Protein AF-A0A2V9HDJ6-F1 (afdb_monomer_lite)

Structure (mmCIF, N/CA/C/O backbone):
data_AF-A0A2V9HDJ6-F1
#
_entry.id   AF-A0A2V9HDJ6-F1
#
loop_
_atom_site.group_PDB
_atom_site.id
_atom_site.type_symbol
_atom_site.label_atom_id
_atom_site.label_alt_id
_atom_site.label_comp_id
_atom_site.label_asym_id
_atom_site.label_entity_id
_atom_site.label_seq_id
_atom_site.pdbx_PDB_ins_code
_atom_site.Cartn_x
_atom_site.Cartn_y
_atom_site.Cartn_z
_atom_site.occupancy
_atom_site.B_iso_or_equiv
_atom_site.auth_seq_id
_atom_site.auth_comp_id
_atom_site.auth_asym_id
_atom_site.auth_atom_id
_atom_site.pdbx_PDB_model_num
ATOM 1 N N . MET A 1 1 ? 87.023 -18.012 9.910 1.00 42.09 1 MET A N 1
ATOM 2 C CA . MET A 1 1 ? 86.244 -17.120 9.027 1.00 42.09 1 MET A CA 1
ATOM 3 C C . MET A 1 1 ? 85.234 -17.969 8.270 1.00 42.09 1 MET A C 1
ATOM 5 O O . MET A 1 1 ? 85.559 -18.500 7.220 1.00 42.09 1 MET A O 1
ATOM 9 N N . ALA A 1 2 ? 84.054 -18.176 8.851 1.00 37.06 2 ALA A N 1
ATOM 10 C CA . ALA A 1 2 ? 82.918 -18.834 8.210 1.00 37.06 2 ALA A CA 1
ATOM 11 C C . ALA A 1 2 ? 81.680 -18.024 8.613 1.00 37.06 2 ALA A C 1
ATOM 13 O O . ALA A 1 2 ? 81.317 -17.996 9.787 1.00 37.06 2 ALA A O 1
ATOM 14 N N . GLY A 1 3 ? 81.146 -17.252 7.666 1.00 35.53 3 GLY A N 1
ATOM 15 C CA . GLY A 1 3 ? 79.982 -16.391 7.859 1.00 35.53 3 GLY A CA 1
ATOM 16 C C . GLY A 1 3 ? 78.699 -17.191 7.672 1.00 35.53 3 GLY A C 1
ATOM 17 O O . GLY A 1 3 ? 78.504 -17.811 6.630 1.00 35.53 3 GLY A O 1
ATOM 18 N N . LEU A 1 4 ? 77.846 -17.183 8.694 1.00 40.56 4 LEU A N 1
ATOM 19 C CA . LEU A 1 4 ? 76.525 -17.800 8.692 1.00 40.56 4 LEU A CA 1
ATOM 20 C C . LEU A 1 4 ? 75.504 -16.747 8.233 1.00 40.56 4 LEU A C 1
ATOM 22 O O . LEU A 1 4 ? 75.277 -15.756 8.924 1.00 40.56 4 LEU A O 1
ATOM 26 N N . ILE A 1 5 ? 74.928 -16.942 7.048 1.00 46.16 5 ILE A N 1
ATOM 27 C CA . ILE A 1 5 ? 73.874 -16.090 6.484 1.00 46.16 5 ILE A CA 1
ATOM 28 C C . ILE A 1 5 ? 72.545 -16.488 7.138 1.00 46.16 5 ILE A C 1
ATOM 30 O O . ILE A 1 5 ? 72.059 -17.601 6.947 1.00 46.16 5 ILE A O 1
ATOM 34 N N . LEU A 1 6 ? 71.978 -15.577 7.930 1.00 38.41 6 LEU A N 1
ATOM 35 C CA . LEU A 1 6 ? 70.683 -15.729 8.589 1.00 38.41 6 LEU A CA 1
ATOM 36 C C . LEU A 1 6 ? 69.575 -15.275 7.621 1.00 38.41 6 LEU A C 1
ATOM 38 O O . LEU A 1 6 ? 69.464 -14.089 7.309 1.00 38.41 6 LEU A O 1
ATOM 42 N N . LEU A 1 7 ? 68.779 -16.220 7.116 1.00 41.12 7 LEU A N 1
ATOM 43 C CA . LEU A 1 7 ? 67.650 -15.955 6.222 1.00 41.12 7 LEU A CA 1
ATOM 44 C C . LEU A 1 7 ? 66.417 -15.553 7.057 1.00 41.12 7 LEU A C 1
ATOM 46 O O . LEU A 1 7 ? 65.846 -16.376 7.771 1.00 41.12 7 LEU A O 1
ATOM 50 N N . LEU A 1 8 ? 66.018 -14.282 6.986 1.00 37.59 8 LEU A N 1
ATOM 51 C CA . LEU A 1 8 ? 64.800 -13.745 7.605 1.00 37.59 8 LEU A CA 1
ATOM 52 C C . LEU A 1 8 ? 63.563 -14.157 6.786 1.00 37.59 8 LEU A C 1
ATOM 54 O O . LEU A 1 8 ? 63.307 -13.594 5.723 1.00 37.59 8 LEU A O 1
ATOM 58 N N . LEU A 1 9 ? 62.775 -15.116 7.286 1.00 41.72 9 LEU A N 1
ATOM 59 C CA . LEU A 1 9 ? 61.416 -15.367 6.793 1.00 41.72 9 LEU A CA 1
ATOM 60 C C . LEU A 1 9 ? 60.454 -14.350 7.427 1.00 41.72 9 LEU A C 1
ATOM 62 O O . LEU A 1 9 ? 60.102 -14.456 8.600 1.00 41.72 9 LEU A O 1
ATOM 66 N N . ALA A 1 10 ? 60.015 -13.366 6.643 1.00 43.84 10 ALA A N 1
ATOM 67 C CA . ALA A 1 10 ? 58.923 -12.479 7.022 1.00 43.84 10 ALA A CA 1
ATOM 68 C C . ALA A 1 10 ? 57.585 -13.234 6.913 1.00 43.84 10 ALA A C 1
ATOM 70 O O . ALA A 1 10 ? 57.123 -13.547 5.815 1.00 43.84 10 ALA A O 1
ATOM 71 N N . MET A 1 11 ? 56.958 -13.534 8.054 1.00 46.91 11 MET A N 1
ATOM 72 C CA . MET A 1 11 ? 55.572 -14.006 8.107 1.00 46.91 11 MET A CA 1
ATOM 73 C C . MET A 1 11 ? 54.645 -12.851 7.718 1.00 46.91 11 MET A C 1
ATOM 75 O O . MET A 1 11 ? 54.353 -11.968 8.521 1.00 46.91 11 MET A O 1
ATOM 79 N N . GLY A 1 12 ? 54.196 -12.843 6.465 1.00 40.88 12 GLY A N 1
ATOM 80 C CA . GLY A 1 12 ? 53.125 -11.963 6.015 1.00 40.88 12 GLY A CA 1
ATOM 81 C C . GLY A 1 12 ? 51.797 -12.410 6.618 1.00 40.88 12 GLY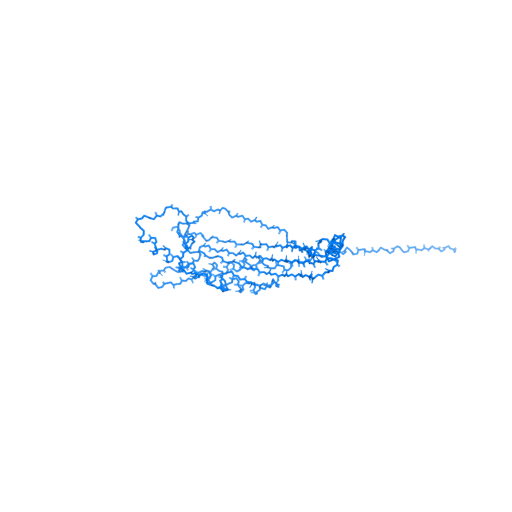 A C 1
ATOM 82 O O . GLY A 1 12 ? 51.195 -13.375 6.148 1.00 40.88 12 GLY A O 1
ATOM 83 N N . SER A 1 13 ? 51.329 -11.708 7.649 1.00 44.44 13 SER A N 1
ATOM 84 C CA . SER A 1 13 ? 49.955 -11.818 8.136 1.00 44.44 13 SER A CA 1
ATOM 85 C C . SER A 1 13 ? 49.006 -11.344 7.036 1.00 44.44 13 SER A C 1
ATOM 87 O O . SER A 1 13 ? 48.818 -10.146 6.833 1.00 44.44 13 SER A O 1
ATOM 89 N N . ARG A 1 14 ? 48.412 -12.288 6.299 1.00 46.09 14 ARG A N 1
ATOM 90 C CA . ARG A 1 14 ? 47.237 -12.016 5.467 1.00 46.09 14 ARG A CA 1
ATOM 91 C C . ARG A 1 14 ? 46.108 -11.608 6.406 1.00 46.09 14 ARG A C 1
ATOM 93 O O . ARG A 1 14 ? 45.509 -12.461 7.055 1.00 46.09 14 ARG A O 1
ATOM 100 N N . ALA A 1 15 ? 45.842 -10.308 6.489 1.00 46.47 15 ALA A N 1
ATOM 101 C CA . ALA A 1 15 ? 44.582 -9.822 7.017 1.00 46.47 15 ALA A CA 1
ATOM 102 C C . ALA A 1 15 ? 43.475 -10.487 6.193 1.00 46.47 15 ALA A C 1
ATOM 104 O O . ALA A 1 15 ? 43.392 -10.287 4.979 1.00 46.47 15 ALA A O 1
ATOM 105 N N . ALA A 1 16 ? 42.682 -11.340 6.839 1.00 44.81 16 ALA A N 1
ATOM 106 C CA . ALA A 1 16 ? 41.420 -11.775 6.280 1.00 44.81 16 ALA A CA 1
ATOM 107 C C . ALA A 1 16 ? 40.594 -10.502 6.103 1.00 44.81 16 ALA A C 1
ATOM 109 O O . ALA A 1 16 ? 40.133 -9.914 7.081 1.00 44.81 16 ALA A O 1
ATOM 110 N N . ALA A 1 17 ? 40.491 -10.031 4.861 1.00 43.59 17 ALA A N 1
ATOM 111 C CA . ALA A 1 17 ? 39.461 -9.090 4.483 1.00 43.59 17 ALA A CA 1
ATOM 112 C C . ALA A 1 17 ? 38.146 -9.814 4.766 1.00 43.59 17 ALA A C 1
ATOM 114 O O . ALA A 1 17 ? 37.716 -10.665 3.991 1.00 43.59 17 ALA A O 1
ATOM 115 N N . GLY A 1 18 ? 37.579 -9.563 5.946 1.00 37.31 18 GLY A N 1
ATOM 116 C CA . GLY A 1 18 ? 36.197 -9.898 6.206 1.00 37.31 18 GLY A CA 1
ATOM 117 C C . GLY A 1 18 ? 35.410 -9.175 5.134 1.00 37.31 18 GLY A C 1
ATOM 118 O O . GLY A 1 18 ? 35.402 -7.945 5.106 1.00 37.31 18 GLY A O 1
ATOM 119 N N . THR A 1 19 ? 34.834 -9.934 4.210 1.00 35.00 19 THR A N 1
ATOM 120 C CA . THR A 1 19 ? 33.796 -9.440 3.324 1.00 35.00 19 THR A CA 1
ATOM 121 C C . THR A 1 19 ? 32.746 -8.839 4.244 1.00 35.00 19 THR A C 1
ATOM 123 O O . THR A 1 19 ? 32.030 -9.567 4.931 1.00 35.00 19 THR A O 1
ATOM 126 N N . GLN A 1 20 ? 32.723 -7.511 4.351 1.00 34.78 20 GLN A N 1
ATOM 127 C CA . GLN A 1 20 ? 31.589 -6.828 4.937 1.00 34.78 20 GLN A CA 1
ATOM 128 C C . GLN A 1 20 ? 30.441 -7.148 3.992 1.00 34.78 20 GLN A C 1
ATOM 130 O O . GLN A 1 20 ? 30.350 -6.586 2.903 1.00 34.78 20 GLN A O 1
ATOM 135 N N . VAL A 1 21 ? 29.623 -8.130 4.377 1.00 39.34 21 VAL A N 1
ATOM 136 C CA . VAL A 1 21 ? 28.263 -8.247 3.864 1.00 39.34 21 VAL A CA 1
ATOM 137 C C . VAL A 1 21 ? 27.692 -6.839 4.004 1.00 39.34 21 VAL A C 1
ATOM 139 O O . VAL A 1 21 ? 27.794 -6.296 5.112 1.00 39.34 21 VAL A O 1
ATOM 142 N N . PRO A 1 22 ? 27.215 -6.199 2.922 1.00 39.34 22 PRO A N 1
ATOM 143 C CA . PRO A 1 22 ? 26.563 -4.908 3.037 1.00 39.34 22 PRO A CA 1
ATOM 144 C C . PRO A 1 22 ? 25.552 -5.026 4.173 1.00 39.34 22 PRO A C 1
ATOM 146 O O . PRO A 1 22 ? 24.677 -5.889 4.126 1.00 39.34 22 PRO A O 1
ATOM 149 N N . GLN A 1 23 ? 25.748 -4.264 5.252 1.00 41.00 23 GLN A N 1
ATOM 150 C CA . GLN A 1 23 ? 24.706 -4.131 6.254 1.00 41.00 23 GLN A CA 1
ATOM 151 C C . GLN A 1 23 ? 23.540 -3.513 5.507 1.00 41.00 23 GLN A C 1
ATOM 153 O O . GLN A 1 23 ? 23.604 -2.354 5.099 1.00 41.00 23 GLN A O 1
ATOM 158 N N . ASP A 1 24 ? 22.538 -4.334 5.242 1.00 49.34 24 ASP A N 1
ATOM 159 C CA . ASP A 1 24 ? 21.306 -3.886 4.644 1.00 49.34 24 ASP A CA 1
ATOM 160 C C . ASP A 1 24 ? 20.655 -2.939 5.654 1.00 49.34 24 ASP A C 1
ATOM 162 O O . ASP A 1 24 ? 20.103 -3.360 6.671 1.00 49.34 24 ASP A O 1
ATOM 166 N N . ASN A 1 25 ? 20.812 -1.635 5.422 1.00 52.91 25 ASN A N 1
ATOM 167 C CA . ASN A 1 25 ? 20.195 -0.562 6.203 1.00 52.91 25 ASN A CA 1
ATOM 168 C C . ASN A 1 25 ? 18.683 -0.478 5.911 1.00 52.91 25 ASN A C 1
ATOM 170 O O . ASN A 1 25 ? 18.083 0.592 6.021 1.00 52.91 25 ASN A O 1
ATOM 174 N N . ASP A 1 26 ? 18.059 -1.578 5.484 1.00 68.62 26 ASP A N 1
ATOM 175 C CA . ASP A 1 26 ? 16.634 -1.632 5.226 1.00 68.62 26 ASP A CA 1
ATOM 176 C C . ASP A 1 26 ? 15.866 -1.743 6.547 1.00 68.62 26 ASP A C 1
ATOM 178 O O . ASP A 1 26 ? 15.548 -2.814 7.070 1.00 68.62 26 ASP A O 1
ATOM 182 N N . HIS A 1 27 ? 15.539 -0.575 7.090 1.00 85.62 27 HIS A N 1
ATOM 183 C CA . HIS A 1 27 ? 14.708 -0.443 8.276 1.00 85.62 27 HIS A CA 1
ATOM 184 C C . HIS A 1 27 ? 13.205 -0.536 7.965 1.00 85.62 27 HIS A C 1
ATOM 186 O O . HIS A 1 27 ? 12.400 -0.251 8.849 1.00 85.62 27 HIS A O 1
ATOM 192 N N . THR A 1 28 ? 12.788 -0.958 6.761 1.00 89.88 28 THR A N 1
ATOM 193 C CA . THR A 1 28 ? 11.370 -1.010 6.356 1.00 89.88 28 THR A CA 1
ATOM 194 C C . THR A 1 28 ? 10.538 -1.860 7.321 1.00 89.88 28 THR A C 1
ATOM 196 O O . THR A 1 28 ? 9.562 -1.373 7.894 1.00 89.88 28 THR A O 1
ATOM 199 N N . LEU A 1 29 ? 10.946 -3.107 7.592 1.00 91.06 29 LEU A N 1
ATOM 200 C CA . LEU A 1 29 ? 10.210 -3.976 8.522 1.00 91.06 29 LEU A CA 1
ATOM 201 C C . LEU A 1 29 ? 10.214 -3.434 9.957 1.00 91.06 29 LEU A C 1
ATOM 203 O O . LEU A 1 29 ? 9.248 -3.630 10.695 1.00 91.06 29 LEU A O 1
ATOM 207 N N . GLN A 1 30 ? 11.288 -2.757 10.367 1.00 92.62 30 GLN A N 1
ATOM 208 C CA . GLN A 1 30 ? 11.365 -2.123 11.682 1.00 92.62 30 GLN A CA 1
ATOM 209 C C . GLN A 1 30 ? 10.394 -0.938 11.776 1.00 92.62 30 GLN A C 1
ATOM 211 O O . GLN A 1 30 ? 9.607 -0.874 12.716 1.00 92.62 30 GLN A O 1
ATOM 216 N N . ALA A 1 31 ? 10.390 -0.053 10.777 1.00 94.06 31 ALA A N 1
ATOM 217 C CA . ALA A 1 31 ? 9.474 1.076 10.665 1.00 94.06 31 ALA A CA 1
ATOM 218 C C . ALA A 1 31 ? 8.012 0.617 10.705 1.00 94.06 31 ALA A C 1
ATOM 220 O O . ALA A 1 31 ? 7.228 1.137 11.498 1.00 94.06 31 ALA A O 1
ATOM 221 N N . MET A 1 32 ? 7.660 -0.411 9.923 1.00 95.12 32 MET A N 1
ATOM 222 C CA . MET A 1 32 ? 6.315 -0.994 9.920 1.00 95.12 32 MET A CA 1
ATOM 223 C C . MET A 1 32 ? 5.917 -1.519 11.304 1.00 95.12 32 MET A C 1
ATOM 225 O O . MET A 1 32 ? 4.811 -1.245 11.769 1.00 95.12 32 MET A O 1
ATOM 229 N N . ARG A 1 33 ? 6.809 -2.245 11.993 1.00 95.00 33 ARG A N 1
ATOM 230 C CA . ARG A 1 33 ? 6.540 -2.773 13.342 1.00 95.00 33 ARG A CA 1
ATOM 231 C C . ARG A 1 33 ? 6.357 -1.661 14.366 1.00 95.00 33 ARG A C 1
ATOM 233 O O . ARG A 1 33 ? 5.372 -1.674 15.102 1.00 95.00 33 ARG A O 1
ATOM 240 N N . ASP A 1 34 ? 7.269 -0.697 14.403 1.00 96.44 34 ASP A N 1
ATOM 241 C CA . ASP A 1 34 ? 7.222 0.403 15.367 1.00 96.44 34 ASP A CA 1
ATOM 242 C C . ASP A 1 34 ? 5.994 1.289 15.133 1.00 96.44 34 ASP A C 1
ATOM 244 O O . ASP A 1 34 ? 5.350 1.753 16.082 1.00 96.44 34 ASP A O 1
ATOM 248 N N . GLU A 1 35 ? 5.614 1.481 13.869 1.00 96.44 35 GLU A N 1
ATOM 249 C CA . GLU A 1 35 ? 4.402 2.208 13.528 1.00 96.44 35 GLU A CA 1
ATOM 250 C C . GLU A 1 35 ? 3.131 1.434 13.871 1.00 96.44 35 GLU A C 1
ATOM 252 O O . GLU A 1 35 ? 2.178 2.013 14.389 1.00 96.44 35 GLU A O 1
ATOM 257 N N . MET A 1 36 ? 3.125 0.116 13.683 1.00 96.06 36 MET A N 1
ATOM 258 C CA . MET A 1 36 ? 2.020 -0.752 14.094 1.00 96.06 36 MET A CA 1
ATOM 259 C C . MET A 1 36 ? 1.814 -0.673 15.613 1.00 96.06 36 MET A C 1
ATOM 261 O O . MET A 1 36 ? 0.690 -0.542 16.101 1.00 96.06 36 MET A O 1
ATOM 265 N N . VAL A 1 37 ? 2.903 -0.687 16.386 1.00 95.69 37 VAL A N 1
ATOM 266 C CA . VAL A 1 37 ? 2.864 -0.511 17.847 1.00 95.69 37 VAL A CA 1
ATOM 267 C C . VAL A 1 37 ? 2.285 0.858 18.217 1.00 95.69 37 VAL A C 1
ATOM 269 O O . VAL A 1 37 ? 1.421 0.943 19.102 1.00 95.69 37 VAL A O 1
ATOM 272 N N . ARG A 1 38 ? 2.707 1.929 17.528 1.00 95.38 38 ARG A N 1
ATOM 273 C CA . ARG A 1 38 ? 2.185 3.285 17.748 1.00 95.38 38 ARG A CA 1
ATOM 274 C C . ARG A 1 38 ? 0.689 3.359 17.456 1.00 95.38 38 ARG A C 1
ATOM 276 O O . ARG A 1 38 ? -0.056 3.831 18.318 1.00 95.38 38 ARG A O 1
ATOM 283 N N . ALA A 1 39 ? 0.254 2.862 16.300 1.00 94.00 39 ALA A N 1
ATOM 284 C CA . ALA A 1 39 ? -1.145 2.830 15.897 1.00 94.00 39 ALA A CA 1
ATOM 285 C C . ALA A 1 39 ? -2.001 2.095 16.932 1.00 94.00 39 ALA A C 1
ATOM 287 O O . ALA A 1 39 ? -2.912 2.681 17.510 1.00 94.00 39 ALA A O 1
ATOM 288 N N . LYS A 1 40 ? -1.645 0.860 17.295 1.00 90.56 40 LYS A N 1
ATOM 289 C CA . LYS A 1 40 ? -2.392 0.064 18.287 1.00 90.56 40 LYS A CA 1
ATOM 290 C C . LYS A 1 40 ? -2.573 0.765 19.632 1.00 90.56 40 LYS A C 1
ATOM 292 O O . LYS A 1 40 ? -3.611 0.609 20.285 1.00 90.56 40 LYS A O 1
ATOM 297 N N . THR A 1 41 ? -1.551 1.499 20.061 1.00 90.25 41 THR A N 1
ATOM 298 C CA . THR A 1 41 ? -1.523 2.151 21.373 1.00 90.25 41 THR A CA 1
ATOM 299 C C . THR A 1 41 ? -2.268 3.483 21.362 1.00 90.25 41 THR A C 1
ATOM 301 O O . THR A 1 41 ? -2.955 3.804 22.329 1.00 90.25 41 THR A O 1
ATOM 304 N N . ARG A 1 42 ? -2.138 4.261 20.280 1.00 93.56 42 ARG A N 1
ATOM 305 C CA . ARG A 1 42 ? -2.578 5.663 20.232 1.00 93.56 42 ARG A CA 1
ATOM 306 C C . ARG A 1 42 ? -3.846 5.910 19.424 1.00 93.56 42 ARG A C 1
ATOM 308 O O . ARG A 1 42 ? -4.474 6.938 19.660 1.00 93.56 42 ARG A O 1
ATOM 315 N N . LEU A 1 43 ? -4.210 5.042 18.477 1.00 92.81 43 LEU A N 1
ATOM 316 C CA . LEU A 1 43 ? -5.441 5.228 17.712 1.00 92.81 43 LEU A CA 1
ATOM 317 C C . LEU A 1 43 ? -6.652 4.915 18.590 1.00 92.81 43 LEU A C 1
ATOM 319 O O . LEU A 1 43 ? -6.900 3.771 18.981 1.00 92.81 43 LEU A O 1
ATOM 323 N N . GLU A 1 44 ? -7.425 5.956 18.856 1.00 94.00 44 GLU A N 1
ATOM 324 C CA . GLU A 1 44 ? -8.766 5.871 19.403 1.00 94.00 44 GLU A CA 1
ATOM 325 C C . GLU A 1 44 ? -9.591 7.050 18.885 1.00 94.00 44 GLU A C 1
ATOM 327 O O . GLU A 1 44 ? -9.068 8.146 18.675 1.00 94.00 44 GLU A O 1
ATOM 332 N N . LEU A 1 45 ? -10.885 6.829 18.679 1.00 92.38 45 LEU A N 1
ATOM 333 C CA . LEU A 1 45 ? -11.836 7.877 18.345 1.00 92.38 45 LEU A CA 1
ATOM 334 C C . LEU A 1 45 ? -12.932 7.907 19.403 1.00 92.38 45 LEU A C 1
ATOM 336 O O . LEU A 1 45 ? -13.627 6.918 19.634 1.00 92.38 45 LEU A O 1
ATOM 340 N N . LYS A 1 46 ? -13.097 9.061 20.048 1.00 91.12 46 LYS A N 1
ATOM 341 C CA . LYS A 1 46 ? -14.213 9.303 20.961 1.00 91.12 46 LYS A CA 1
ATOM 342 C C . LYS A 1 46 ? -15.393 9.812 20.153 1.00 91.12 46 LYS A C 1
ATOM 344 O O . LYS A 1 46 ? -15.311 10.879 19.548 1.00 91.12 46 LYS A O 1
ATOM 349 N N . ILE A 1 47 ? -16.471 9.044 20.150 1.00 86.81 47 ILE A N 1
ATOM 350 C CA . ILE A 1 47 ? -17.713 9.407 19.477 1.00 86.81 47 ILE A CA 1
ATOM 351 C C . ILE A 1 47 ? -18.687 9.904 20.551 1.00 86.81 47 ILE A C 1
ATOM 353 O O . ILE A 1 47 ? -18.835 9.237 21.577 1.00 86.81 47 ILE A O 1
ATOM 357 N N . PRO A 1 48 ? -19.337 11.068 20.366 1.00 87.31 48 PRO A N 1
ATOM 358 C CA . PRO A 1 48 ? -20.369 11.525 21.288 1.00 87.31 48 PRO A CA 1
ATOM 359 C C . PRO A 1 48 ? -21.437 10.446 21.495 1.00 87.31 48 PRO A C 1
ATOM 361 O O . PRO A 1 48 ? -21.890 9.834 20.531 1.00 87.31 48 PRO A O 1
ATOM 364 N N . ASN A 1 49 ? -21.858 10.242 22.744 1.00 84.25 49 ASN A N 1
ATOM 365 C CA . ASN A 1 49 ? -22.843 9.227 23.144 1.00 84.25 49 ASN A CA 1
ATOM 366 C C . ASN A 1 49 ? -22.376 7.761 23.017 1.00 84.25 49 ASN A C 1
ATOM 368 O O . ASN A 1 49 ? -23.210 6.860 23.073 1.00 84.25 49 ASN A O 1
ATOM 372 N N . ILE A 1 50 ? -21.067 7.510 22.884 1.00 84.25 50 ILE A N 1
ATOM 373 C CA . ILE A 1 50 ? -20.467 6.181 23.056 1.00 84.25 50 ILE A CA 1
ATOM 374 C C . ILE A 1 50 ? -19.493 6.237 24.238 1.00 84.25 50 ILE A C 1
ATOM 376 O O . ILE A 1 50 ? -18.518 6.988 24.208 1.00 84.25 50 ILE A O 1
ATOM 380 N N . ASP A 1 51 ? -19.756 5.439 25.277 1.00 84.19 51 ASP A N 1
ATOM 381 C CA . ASP A 1 51 ? -18.984 5.460 26.531 1.00 84.19 51 ASP A CA 1
ATOM 382 C C . ASP A 1 51 ? -17.525 5.025 26.339 1.00 84.19 51 ASP A C 1
ATOM 384 O O . ASP A 1 51 ? -16.613 5.551 26.982 1.00 84.19 51 ASP A O 1
ATOM 388 N N . GLN A 1 52 ? -17.290 4.062 25.444 1.00 86.94 52 GLN A N 1
ATOM 389 C CA . GLN A 1 52 ? -15.957 3.547 25.156 1.00 86.94 52 GLN A CA 1
ATOM 390 C C . GLN A 1 52 ? -15.397 4.157 23.865 1.00 86.94 52 GLN A C 1
ATOM 392 O O . GLN A 1 52 ? -16.082 4.156 22.840 1.00 86.94 52 GLN A O 1
ATOM 397 N N . PRO A 1 53 ? -14.138 4.638 23.867 1.00 90.06 53 PRO A N 1
ATOM 398 C CA . PRO A 1 53 ? -13.476 5.053 22.640 1.00 90.06 53 PRO A CA 1
ATOM 399 C C . PRO A 1 53 ? -13.411 3.894 21.648 1.00 90.06 53 PRO A C 1
ATOM 401 O O . PRO A 1 53 ? -12.996 2.785 21.994 1.00 90.06 53 PRO A O 1
ATOM 404 N N . VAL A 1 54 ? -13.765 4.173 20.400 1.00 92.19 54 VAL A N 1
ATOM 405 C CA . VAL A 1 54 ? -13.640 3.217 19.306 1.00 92.19 54 VAL A CA 1
ATOM 406 C C . VAL A 1 54 ? -12.164 3.064 18.970 1.00 92.19 54 VAL A C 1
ATOM 408 O O . VAL A 1 54 ? -11.434 4.052 18.887 1.00 92.19 54 VAL A O 1
ATOM 411 N N . ARG A 1 55 ? -11.708 1.829 18.781 1.00 94.19 55 ARG A N 1
ATOM 412 C CA . ARG A 1 55 ? -10.325 1.512 18.413 1.00 94.19 55 ARG A CA 1
ATOM 413 C C . ARG A 1 55 ? -10.333 0.563 17.219 1.00 94.19 55 ARG A C 1
ATOM 415 O O . ARG A 1 55 ? -11.256 -0.250 17.128 1.00 94.19 55 ARG A O 1
ATOM 422 N N . PRO A 1 56 ? -9.321 0.611 16.336 1.00 94.19 56 PRO A N 1
ATOM 423 C CA . PRO A 1 56 ? -9.163 -0.442 15.352 1.00 94.19 56 PRO A CA 1
ATOM 424 C C . PRO A 1 56 ? -8.876 -1.759 16.082 1.00 94.19 56 PRO A C 1
ATOM 426 O O . PRO A 1 56 ? -8.067 -1.804 17.022 1.00 94.19 56 PRO A O 1
ATOM 429 N N . TYR A 1 57 ? -9.570 -2.816 15.670 1.00 93.25 57 TYR A N 1
ATOM 430 C CA . TYR A 1 57 ? -9.295 -4.175 16.132 1.00 93.25 57 TYR A CA 1
ATOM 431 C C . TYR A 1 57 ? -8.368 -4.907 15.158 1.00 93.25 57 TYR A C 1
ATOM 433 O O . TYR A 1 57 ? -7.660 -5.810 15.576 1.00 93.25 57 TYR A O 1
ATOM 441 N N . TYR A 1 58 ? -8.310 -4.481 13.897 1.00 94.88 58 TYR A N 1
ATOM 442 C CA . TYR A 1 58 ? -7.401 -4.996 12.878 1.00 94.88 58 TYR A CA 1
ATOM 443 C C . TYR A 1 58 ? -6.656 -3.838 12.220 1.00 94.88 58 TYR A C 1
ATOM 445 O O . TYR A 1 58 ? -7.270 -2.804 11.943 1.00 94.88 58 TYR A O 1
ATOM 453 N N . VAL A 1 59 ? -5.358 -4.011 11.976 1.00 95.31 59 VAL A N 1
ATOM 454 C CA . VAL A 1 59 ? -4.550 -3.114 11.141 1.00 95.31 59 VAL A CA 1
ATOM 455 C C . VAL A 1 59 ? -3.616 -3.952 10.271 1.00 95.31 59 VAL A C 1
ATOM 457 O O . VAL A 1 59 ? -2.969 -4.870 10.776 1.00 95.31 59 VAL A O 1
ATOM 460 N N . GLU A 1 60 ? -3.520 -3.621 8.990 1.00 95.25 60 GLU A N 1
ATOM 461 C CA . GLU A 1 60 ? -2.615 -4.216 8.006 1.00 95.25 60 GLU A CA 1
ATOM 462 C C . GLU A 1 60 ? -1.790 -3.123 7.339 1.00 95.25 60 GLU A C 1
ATOM 464 O O . GLU A 1 60 ? -2.333 -2.098 6.941 1.00 95.25 60 GLU A O 1
ATOM 469 N N . TYR A 1 61 ? -0.494 -3.376 7.182 1.00 96.00 61 TYR A N 1
ATOM 470 C CA . TYR A 1 61 ? 0.409 -2.624 6.325 1.00 96.00 61 TYR A CA 1
ATOM 471 C C . TYR A 1 61 ? 0.951 -3.545 5.243 1.00 96.00 61 TYR A C 1
ATOM 473 O O . TYR A 1 61 ? 1.558 -4.580 5.541 1.00 96.00 61 TYR A O 1
ATOM 481 N N . ARG A 1 62 ? 0.800 -3.119 3.995 1.00 95.19 62 ARG A N 1
ATOM 482 C CA . ARG A 1 62 ? 1.391 -3.756 2.828 1.00 95.19 62 ARG A CA 1
ATOM 483 C C . ARG A 1 62 ? 2.210 -2.727 2.076 1.00 95.19 62 ARG A C 1
ATOM 485 O O . ARG A 1 62 ? 1.728 -1.641 1.770 1.00 95.19 62 ARG A O 1
ATOM 492 N N . LEU A 1 63 ? 3.456 -3.065 1.793 1.00 93.12 63 LEU A N 1
ATOM 493 C CA . LEU A 1 63 ? 4.311 -2.292 0.909 1.00 93.12 63 LEU A CA 1
ATOM 494 C C . LEU A 1 63 ? 4.621 -3.134 -0.322 1.00 93.12 63 LEU A C 1
ATOM 496 O O . LEU A 1 63 ? 4.752 -4.350 -0.223 1.00 93.12 63 LEU A O 1
ATOM 500 N N . VAL A 1 64 ? 4.751 -2.482 -1.470 1.00 92.69 64 VAL A N 1
ATOM 501 C CA . VAL A 1 64 ? 5.210 -3.100 -2.713 1.00 92.69 64 VAL A CA 1
ATOM 502 C C . VAL A 1 64 ? 6.311 -2.221 -3.276 1.00 92.69 64 VAL A C 1
ATOM 504 O O . VAL A 1 64 ? 6.048 -1.143 -3.810 1.00 92.69 64 VAL A O 1
ATOM 507 N N . ASP A 1 65 ? 7.549 -2.677 -3.133 1.00 91.12 65 ASP A N 1
ATOM 508 C CA . ASP A 1 65 ? 8.671 -2.165 -3.906 1.00 91.12 65 ASP A CA 1
ATOM 509 C C . ASP A 1 65 ? 8.607 -2.767 -5.293 1.00 91.12 65 ASP A C 1
ATOM 511 O O . ASP A 1 65 ? 8.617 -3.986 -5.423 1.00 91.12 65 ASP A O 1
ATOM 515 N N . LEU A 1 66 ? 8.559 -1.926 -6.316 1.00 92.81 66 LEU A N 1
ATOM 516 C CA . LEU A 1 66 ? 8.492 -2.339 -7.704 1.00 92.81 66 LEU A CA 1
ATOM 517 C C . LEU A 1 66 ? 9.628 -1.692 -8.485 1.00 92.81 66 LEU A C 1
ATOM 519 O O . LEU A 1 66 ? 9.686 -0.472 -8.640 1.00 92.81 66 LEU A O 1
ATOM 523 N N . GLU A 1 67 ? 10.500 -2.521 -9.037 1.00 93.69 67 GLU A N 1
ATOM 524 C CA . GLU A 1 67 ? 11.496 -2.109 -10.011 1.00 93.69 67 GLU A CA 1
ATOM 525 C C . GLU A 1 67 ? 11.141 -2.682 -11.379 1.00 93.69 67 GLU A C 1
ATOM 527 O O . GLU A 1 67 ? 10.985 -3.893 -11.540 1.00 93.69 67 GLU A O 1
ATOM 532 N N . VAL A 1 68 ? 11.031 -1.808 -12.376 1.00 94.12 68 VAL A N 1
ATOM 533 C CA . VAL A 1 68 ? 10.744 -2.199 -13.756 1.00 94.12 68 VAL A CA 1
ATOM 534 C C . VAL A 1 68 ? 11.871 -1.725 -14.650 1.00 94.12 68 VAL A C 1
ATOM 536 O O . VAL A 1 68 ? 12.144 -0.523 -14.721 1.00 94.12 68 VAL A O 1
ATOM 539 N N . ARG A 1 69 ? 12.499 -2.660 -15.364 1.00 95.06 69 ARG A N 1
ATOM 540 C CA . ARG A 1 69 ? 13.406 -2.359 -16.471 1.00 95.06 69 ARG A CA 1
ATOM 541 C C . ARG A 1 69 ? 12.725 -2.707 -17.785 1.00 95.06 69 ARG A C 1
ATOM 543 O O . ARG A 1 69 ? 12.345 -3.851 -18.013 1.00 95.06 69 ARG A O 1
ATOM 550 N N . GLU A 1 70 ? 12.616 -1.717 -18.655 1.00 96.25 70 GLU A N 1
ATOM 551 C CA . GLU A 1 70 ? 12.050 -1.863 -19.989 1.00 96.25 70 GLU A CA 1
ATOM 552 C C . GLU A 1 70 ? 13.112 -1.515 -21.029 1.00 96.25 70 GLU A C 1
ATOM 554 O O . GLU A 1 70 ? 13.709 -0.441 -20.978 1.00 96.25 70 GLU A O 1
ATOM 559 N N . VAL A 1 71 ? 13.346 -2.427 -21.969 1.00 97.31 71 VAL A N 1
ATOM 560 C CA . VAL A 1 71 ? 14.258 -2.235 -23.100 1.00 97.31 71 VAL A CA 1
ATOM 561 C C . VAL A 1 71 ? 13.493 -2.563 -24.371 1.00 97.31 71 VAL A C 1
ATOM 563 O O . VAL A 1 71 ? 13.049 -3.696 -24.550 1.00 97.31 71 VAL A O 1
ATOM 566 N N . VAL A 1 72 ? 13.346 -1.586 -25.259 1.00 97.81 72 VAL A N 1
ATOM 567 C CA . VAL A 1 72 ? 12.632 -1.740 -26.530 1.00 97.81 72 VAL A CA 1
ATOM 568 C C . VAL A 1 72 ? 13.584 -1.443 -27.670 1.00 97.81 72 VAL A C 1
ATOM 570 O O . VAL A 1 72 ? 14.201 -0.378 -27.709 1.00 97.81 72 VAL A O 1
ATOM 573 N N . ALA A 1 73 ? 13.668 -2.356 -28.629 1.00 97.88 73 ALA A N 1
ATOM 574 C CA . ALA A 1 73 ? 14.438 -2.177 -29.848 1.00 97.88 73 ALA A CA 1
ATOM 575 C C . ALA A 1 73 ? 13.622 -2.559 -31.085 1.00 97.88 73 ALA A C 1
ATOM 577 O O . ALA A 1 73 ? 12.774 -3.448 -31.053 1.00 97.88 73 ALA A O 1
ATOM 578 N N . GLU A 1 74 ? 13.917 -1.895 -32.191 1.00 96.88 74 GLU A N 1
ATOM 579 C CA . GLU A 1 74 ? 13.275 -2.076 -33.484 1.00 96.88 74 GLU A CA 1
ATOM 580 C C . GLU A 1 74 ? 14.351 -2.118 -34.564 1.00 96.88 74 GLU A C 1
ATOM 582 O O . GLU A 1 74 ? 15.199 -1.228 -34.654 1.00 96.88 74 GLU A O 1
ATOM 587 N N . PHE A 1 75 ? 14.342 -3.189 -35.361 1.00 95.56 75 PHE A N 1
ATOM 588 C CA . PHE A 1 75 ? 15.285 -3.417 -36.455 1.00 95.56 75 PHE A CA 1
ATOM 589 C C . PHE A 1 75 ? 16.734 -3.037 -36.109 1.00 95.56 75 PHE A C 1
ATOM 591 O O . PHE A 1 75 ? 17.363 -2.296 -36.858 1.00 95.56 75 PHE A O 1
ATOM 598 N N . GLY A 1 76 ? 17.283 -3.487 -34.978 1.00 94.44 76 GLY A N 1
ATOM 599 C CA . GLY A 1 76 ? 18.669 -3.222 -34.560 1.00 94.44 76 GLY A CA 1
ATOM 600 C C . GLY A 1 76 ? 18.925 -1.860 -33.909 1.00 94.44 76 GLY A C 1
ATOM 601 O O . GLY A 1 76 ? 20.051 -1.570 -33.496 1.00 94.44 76 GLY A O 1
ATOM 602 N N . THR A 1 77 ? 17.899 -1.024 -33.795 1.00 95.44 77 THR A N 1
ATOM 603 C CA . THR A 1 77 ? 17.958 0.284 -33.144 1.00 95.44 77 THR A CA 1
ATOM 604 C C . THR A 1 77 ? 17.245 0.212 -31.805 1.00 95.44 77 THR A C 1
ATOM 606 O O . THR A 1 77 ? 16.100 -0.211 -31.728 1.00 95.44 77 THR A O 1
ATOM 609 N N . LEU A 1 78 ? 17.909 0.643 -30.738 1.00 97.12 78 LEU A N 1
ATOM 610 C CA . LEU A 1 78 ? 17.271 0.791 -29.434 1.00 97.12 78 LEU A CA 1
ATOM 611 C C . LEU A 1 78 ? 16.367 2.030 -29.445 1.00 97.12 78 LEU A C 1
ATOM 613 O O . LEU A 1 78 ? 16.840 3.120 -29.764 1.00 97.12 78 LEU A O 1
ATOM 617 N N . LEU A 1 79 ? 15.094 1.850 -29.101 1.00 96.56 79 LEU A N 1
ATOM 618 C CA . LEU A 1 79 ? 14.100 2.917 -28.994 1.00 96.56 79 LEU A CA 1
ATOM 619 C C . LEU A 1 79 ? 14.044 3.482 -27.574 1.00 96.56 79 LEU A C 1
ATOM 621 O O . LEU A 1 79 ? 14.095 4.695 -27.392 1.00 96.56 79 LEU A O 1
ATOM 625 N N . THR A 1 80 ? 13.964 2.604 -26.570 1.00 96.38 80 THR A N 1
ATOM 626 C CA . THR A 1 80 ? 13.991 2.984 -25.153 1.00 96.38 80 THR A CA 1
ATOM 627 C C . THR A 1 80 ? 14.770 1.962 -24.329 1.00 96.38 80 THR A C 1
ATOM 629 O O . THR A 1 80 ? 14.825 0.780 -24.670 1.00 96.38 80 THR A O 1
ATOM 632 N N . SER A 1 81 ? 15.393 2.437 -23.258 1.00 95.88 81 SER A N 1
ATOM 633 C CA . SER A 1 81 ? 15.993 1.631 -22.198 1.00 95.88 81 SER A CA 1
ATOM 634 C C . SER A 1 81 ? 15.825 2.418 -20.908 1.00 95.88 81 SER A C 1
ATOM 636 O O . SER A 1 81 ? 16.482 3.437 -20.690 1.00 95.88 81 SER A O 1
ATOM 638 N N . THR A 1 82 ? 14.854 2.008 -20.103 1.00 95.88 82 THR A N 1
ATOM 639 C CA . THR A 1 82 ? 14.438 2.713 -18.891 1.00 95.88 82 THR A CA 1
ATOM 640 C C . THR A 1 82 ? 14.440 1.774 -17.707 1.00 95.88 82 THR A C 1
ATOM 642 O O . THR A 1 82 ? 14.084 0.603 -17.823 1.00 95.88 82 THR A O 1
ATOM 645 N N . HIS A 1 83 ? 14.793 2.313 -16.546 1.00 94.00 83 HIS A N 1
ATOM 646 C CA . HIS A 1 83 ? 14.665 1.648 -15.259 1.00 94.00 83 HIS A CA 1
ATOM 647 C C . HIS A 1 83 ? 13.886 2.573 -14.336 1.00 94.00 83 HIS A C 1
ATOM 649 O O . HIS A 1 83 ? 14.261 3.728 -14.138 1.00 94.00 83 HIS A O 1
ATOM 655 N N . THR A 1 84 ? 12.767 2.078 -13.825 1.00 93.00 84 THR A N 1
ATOM 656 C CA . THR A 1 84 ? 11.887 2.807 -12.914 1.00 93.00 84 THR A CA 1
ATOM 657 C C . THR A 1 84 ? 11.800 2.058 -11.599 1.00 93.00 84 THR A C 1
ATOM 659 O O . THR A 1 84 ? 11.807 0.828 -11.575 1.00 93.00 84 THR A O 1
ATOM 662 N N . ARG A 1 85 ? 11.746 2.811 -10.503 1.00 92.19 85 ARG A N 1
ATOM 663 C CA . ARG A 1 85 ? 11.590 2.288 -9.148 1.00 92.19 85 ARG A CA 1
ATOM 664 C C . ARG A 1 85 ? 10.429 3.030 -8.517 1.00 92.19 85 ARG A C 1
ATOM 666 O O . ARG A 1 85 ? 10.448 4.257 -8.472 1.00 92.19 85 ARG A O 1
ATOM 673 N N . ASN A 1 86 ? 9.438 2.287 -8.059 1.00 91.06 86 ASN A N 1
ATOM 674 C CA . ASN A 1 86 ? 8.264 2.811 -7.386 1.00 91.06 86 ASN A CA 1
ATOM 675 C C . ASN A 1 86 ? 8.070 2.037 -6.089 1.00 91.06 86 ASN A C 1
ATOM 677 O O . ASN A 1 86 ? 8.366 0.846 -6.026 1.00 91.06 86 ASN A O 1
ATOM 681 N N . ARG A 1 87 ? 7.545 2.704 -5.068 1.00 90.00 87 ARG A N 1
ATOM 682 C CA . ARG A 1 87 ? 7.113 2.049 -3.839 1.00 90.00 87 ARG A CA 1
ATOM 683 C C . ARG A 1 87 ? 5.668 2.426 -3.585 1.00 90.00 87 ARG A C 1
ATOM 685 O O . ARG A 1 87 ? 5.342 3.609 -3.504 1.00 90.00 87 ARG A O 1
ATOM 692 N N . PHE A 1 88 ? 4.824 1.417 -3.449 1.00 90.81 88 PHE A N 1
ATOM 693 C CA . PHE A 1 88 ? 3.421 1.576 -3.102 1.00 90.81 88 PHE A CA 1
ATOM 694 C C . PHE A 1 88 ? 3.188 1.104 -1.678 1.00 90.81 88 PHE A C 1
ATOM 696 O O . PHE A 1 88 ? 3.845 0.182 -1.198 1.00 90.81 88 PHE A O 1
ATOM 703 N N . MET A 1 89 ? 2.245 1.748 -1.015 1.00 91.12 89 MET A N 1
ATOM 704 C CA . MET A 1 89 ? 1.758 1.387 0.300 1.00 91.12 89 MET A CA 1
ATOM 705 C C . MET A 1 89 ? 0.254 1.186 0.222 1.00 91.12 89 MET A C 1
ATOM 707 O O . MET A 1 89 ? -0.411 1.926 -0.496 1.00 91.12 89 MET A O 1
ATOM 711 N N . ASP A 1 90 ? -0.248 0.211 0.968 1.00 92.19 90 ASP A N 1
ATOM 712 C CA . ASP A 1 90 ? -1.660 -0.016 1.243 1.00 92.19 90 ASP A CA 1
ATOM 713 C C . ASP A 1 90 ? -1.822 -0.287 2.744 1.00 92.19 90 ASP A C 1
ATOM 715 O O . ASP A 1 90 ? -1.057 -1.053 3.343 1.00 92.19 90 ASP A O 1
ATOM 719 N N . VAL A 1 91 ? -2.777 0.400 3.366 1.00 93.88 91 VAL A N 1
ATOM 720 C CA . VAL A 1 91 ? -3.033 0.329 4.804 1.00 93.88 91 VAL A CA 1
ATOM 721 C C . VAL A 1 91 ? -4.499 0.031 5.057 1.00 93.88 91 VAL A C 1
ATOM 723 O O . VAL A 1 91 ? -5.372 0.859 4.820 1.00 93.88 91 VAL A O 1
ATOM 726 N N . GLU A 1 92 ? -4.779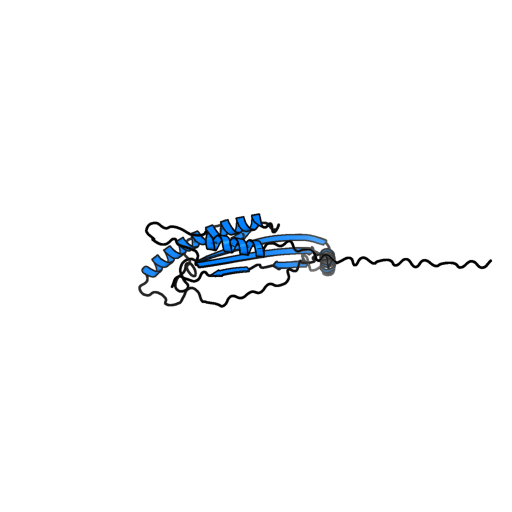 -1.112 5.664 1.00 93.19 92 GLU A N 1
ATOM 727 C CA . GLU A 1 92 ? -6.133 -1.434 6.091 1.00 93.19 92 GLU A CA 1
ATOM 728 C C . GLU A 1 92 ? -6.274 -1.231 7.599 1.00 93.19 92 GLU A C 1
ATOM 730 O O . GLU A 1 92 ? -5.412 -1.619 8.385 1.00 93.19 92 GLU A O 1
ATOM 735 N N . ALA A 1 93 ? -7.390 -0.651 8.028 1.00 93.88 93 ALA A N 1
ATOM 736 C CA . ALA A 1 93 ? -7.812 -0.668 9.420 1.00 93.88 93 ALA A CA 1
ATOM 737 C C . ALA A 1 93 ? -9.263 -1.136 9.483 1.00 93.88 93 ALA A C 1
ATOM 739 O O . ALA A 1 93 ? -10.077 -0.739 8.653 1.00 93.88 93 ALA A O 1
ATOM 740 N N . ARG A 1 94 ? -9.608 -1.949 10.485 1.00 94.62 94 ARG A N 1
ATOM 741 C CA . ARG A 1 94 ? -10.995 -2.381 10.704 1.00 94.62 94 ARG A CA 1
ATOM 742 C C . ARG A 1 94 ? -11.458 -2.114 12.118 1.00 94.62 94 ARG A C 1
ATOM 744 O O . ARG A 1 94 ? -10.690 -2.194 13.082 1.00 94.62 94 ARG A O 1
ATOM 751 N N . VAL A 1 95 ? -12.744 -1.814 12.232 1.00 94.06 95 VAL A N 1
ATOM 752 C CA . VAL A 1 95 ? -13.437 -1.497 13.482 1.00 94.06 95 VAL A CA 1
ATOM 753 C C . VAL A 1 95 ? -14.616 -2.441 13.654 1.00 94.06 95 VAL A C 1
ATOM 755 O O . VAL A 1 95 ? -15.292 -2.749 12.679 1.00 94.06 95 VAL A O 1
ATOM 758 N N . GLY A 1 96 ? -14.860 -2.874 14.891 1.00 92.44 96 GLY A N 1
ATOM 759 C CA . GLY A 1 96 ? -15.914 -3.823 15.231 1.00 92.44 96 GLY A CA 1
ATOM 760 C C . GLY A 1 96 ? -15.332 -5.063 15.896 1.00 92.44 96 GLY A C 1
ATOM 761 O O . GLY A 1 96 ? -14.529 -4.960 16.824 1.00 92.44 96 GLY A O 1
ATOM 762 N N . SER A 1 97 ? -15.758 -6.229 15.430 1.00 92.31 97 SER A N 1
ATOM 763 C CA . SER A 1 97 ? -15.359 -7.536 15.946 1.00 92.31 97 SER A CA 1
ATOM 764 C C . SER A 1 97 ? -15.318 -8.563 14.817 1.00 92.31 97 SER A C 1
ATOM 766 O O . SER A 1 97 ? -15.826 -8.309 13.734 1.00 92.31 97 SER A O 1
ATOM 768 N N . TYR A 1 98 ? -14.814 -9.764 15.098 1.00 91.81 98 TYR A N 1
ATOM 769 C CA . TYR A 1 98 ? -14.833 -10.874 14.138 1.00 91.81 98 TYR A CA 1
ATOM 770 C C . TYR A 1 98 ? -16.230 -11.187 13.573 1.00 91.81 98 TYR A C 1
ATOM 772 O O . TYR A 1 98 ? -16.341 -11.599 12.425 1.00 91.81 98 TYR A O 1
ATOM 780 N N . LYS A 1 99 ? -17.293 -10.976 14.362 1.00 91.31 99 LYS A N 1
ATOM 781 C CA . LYS A 1 99 ? -18.672 -11.238 13.924 1.00 91.31 99 LYS A CA 1
ATOM 782 C C . LYS A 1 99 ? -19.203 -10.167 12.982 1.00 91.31 99 LYS A C 1
ATOM 784 O O . LYS A 1 99 ? -19.854 -10.480 11.996 1.00 91.31 99 LYS A O 1
ATOM 789 N N . LEU A 1 100 ? -18.958 -8.908 13.339 1.00 91.94 100 LEU A N 1
ATOM 790 C CA . LEU A 1 100 ? -19.423 -7.746 12.599 1.00 91.94 100 LEU A CA 1
ATOM 791 C C . LEU A 1 100 ? -18.355 -6.654 12.639 1.00 91.94 100 LEU A C 1
ATOM 793 O O . LEU A 1 100 ? -18.058 -6.126 13.718 1.00 91.94 100 LEU A O 1
ATOM 797 N N . ASP A 1 101 ? -17.822 -6.292 11.479 1.00 93.31 101 ASP A N 1
ATOM 798 C CA . ASP A 1 101 ? -16.839 -5.229 11.311 1.00 93.31 101 ASP A CA 1
ATOM 799 C C . ASP A 1 101 ? -17.094 -4.336 10.086 1.00 93.31 101 ASP A C 1
ATOM 801 O O . ASP A 1 101 ? -18.088 -4.463 9.372 1.00 93.31 101 ASP A O 1
ATOM 805 N N . SER A 1 102 ? -16.198 -3.372 9.875 1.00 91.75 102 SER A N 1
ATOM 806 C CA . SER A 1 102 ? -16.229 -2.415 8.767 1.00 91.75 102 SER A CA 1
ATOM 807 C C . SER A 1 102 ? -15.930 -3.009 7.384 1.00 91.75 102 SER A C 1
ATOM 809 O O . SER A 1 102 ? -16.012 -2.273 6.404 1.00 91.75 102 SER A O 1
ATOM 811 N N . SER A 1 103 ? -15.542 -4.282 7.281 1.00 90.12 103 SER A N 1
ATOM 812 C CA . SER A 1 103 ? -15.222 -4.932 6.006 1.00 90.12 103 SER A CA 1
ATOM 813 C C . SER A 1 103 ? -16.488 -5.379 5.263 1.00 90.12 103 SER A C 1
ATOM 815 O O . SER A 1 103 ? -17.607 -5.229 5.762 1.00 90.12 103 SER A O 1
ATOM 817 N N . ASN A 1 104 ? -16.333 -5.925 4.051 1.00 85.31 104 ASN A N 1
ATOM 818 C CA . ASN A 1 104 ? -17.414 -6.546 3.267 1.00 85.31 104 ASN A CA 1
ATOM 819 C C . ASN A 1 104 ? -18.665 -5.662 3.070 1.00 85.31 104 ASN A C 1
ATOM 821 O O . ASN A 1 104 ? -19.778 -6.165 2.916 1.00 85.31 104 ASN A O 1
ATOM 825 N N . PHE A 1 105 ? -18.503 -4.337 3.088 1.00 82.88 105 PHE A N 1
ATOM 826 C CA . PHE A 1 105 ? -19.594 -3.386 2.917 1.00 82.88 105 PHE A CA 1
ATOM 827 C C . PHE A 1 105 ? -19.174 -2.272 1.966 1.00 82.88 105 PHE A C 1
ATOM 829 O O . PHE A 1 105 ? -18.263 -1.500 2.251 1.00 82.88 105 PHE A O 1
ATOM 836 N N . VAL A 1 106 ? -19.861 -2.192 0.830 1.00 72.25 106 VAL A N 1
ATOM 837 C CA . VAL A 1 106 ? -19.656 -1.141 -0.167 1.00 72.25 106 VAL A CA 1
ATOM 838 C C . VAL A 1 106 ? -20.823 -0.171 -0.055 1.00 72.25 106 VAL A C 1
ATOM 840 O O . VAL A 1 106 ? -21.962 -0.524 -0.352 1.00 72.25 106 VAL A O 1
ATOM 843 N N . SER A 1 107 ? -20.549 1.047 0.404 1.00 63.25 107 SER A N 1
ATOM 844 C CA . SER A 1 107 ? -21.487 2.164 0.275 1.00 63.25 107 SER A CA 1
ATOM 845 C C . SER A 1 107 ? -21.286 2.870 -1.066 1.00 63.25 107 SER A C 1
ATOM 847 O O . SER A 1 107 ? -20.182 2.844 -1.597 1.00 63.25 107 SER A O 1
ATOM 849 N N . ASP A 1 108 ? -22.316 3.560 -1.563 1.00 58.53 108 ASP A N 1
ATOM 850 C CA . ASP A 1 108 ? -22.352 4.326 -2.833 1.00 58.53 108 ASP A CA 1
ATOM 851 C C . ASP A 1 108 ? -21.351 5.508 -2.910 1.00 58.53 108 ASP A C 1
ATOM 853 O O . ASP A 1 108 ? -21.392 6.344 -3.809 1.00 58.53 108 ASP A O 1
ATOM 857 N N . ASP A 1 109 ? -20.434 5.591 -1.947 1.00 57.12 109 ASP A N 1
ATOM 858 C CA . ASP A 1 109 ? -19.357 6.564 -1.914 1.00 57.12 109 ASP A CA 1
ATOM 859 C C . ASP A 1 109 ? -18.226 6.039 -2.807 1.00 57.12 109 ASP A C 1
ATOM 861 O O . ASP A 1 109 ? -17.394 5.221 -2.408 1.00 57.12 109 ASP A O 1
ATOM 865 N N . GLY A 1 110 ? -18.276 6.456 -4.072 1.00 49.16 110 GLY A N 1
ATOM 866 C CA . GLY A 1 110 ? -17.282 6.123 -5.082 1.00 49.16 110 GLY A CA 1
ATOM 867 C C . GLY A 1 110 ? -15.858 6.498 -4.661 1.00 49.16 110 GLY A C 1
ATOM 868 O O . GLY A 1 110 ? -15.639 7.391 -3.846 1.00 49.16 110 GLY A O 1
ATOM 869 N N . PHE A 1 111 ? -14.894 5.789 -5.254 1.00 46.03 111 PHE A N 1
ATOM 870 C CA . PHE A 1 111 ? -13.449 6.038 -5.238 1.00 46.03 111 PHE A CA 1
ATOM 871 C C . PHE A 1 111 ? -13.045 7.441 -4.736 1.00 46.03 111 PHE A C 1
ATOM 873 O O . PHE A 1 111 ? -13.102 8.424 -5.480 1.00 46.03 111 PHE A O 1
ATOM 880 N N . ARG A 1 112 ? -12.593 7.544 -3.478 1.00 50.47 112 ARG A N 1
ATOM 881 C CA . ARG A 1 112 ? -12.099 8.798 -2.883 1.00 50.47 112 ARG A CA 1
ATOM 882 C C . ARG A 1 112 ? -10.645 9.095 -3.288 1.00 50.47 112 ARG A C 1
ATOM 884 O O . ARG A 1 112 ? -9.800 9.313 -2.437 1.00 50.47 112 ARG A O 1
ATOM 891 N N . GLY A 1 113 ? -10.366 9.162 -4.592 1.00 42.97 113 GLY A N 1
ATOM 892 C CA . GLY A 1 113 ? -9.146 9.766 -5.152 1.00 42.97 113 GLY A CA 1
ATOM 893 C C . GLY A 1 113 ? -7.788 9.259 -4.623 1.00 42.97 113 GLY A C 1
ATOM 894 O O . GLY A 1 113 ? -7.676 8.257 -3.934 1.00 42.97 113 GLY A O 1
ATOM 895 N N . PHE A 1 114 ? -6.726 9.981 -4.993 1.00 40.84 114 PHE A N 1
ATOM 896 C CA . PHE A 1 114 ? -5.303 9.649 -4.774 1.00 40.84 114 PHE A CA 1
ATOM 897 C C . PHE A 1 114 ? -4.816 9.820 -3.316 1.00 40.84 114 PHE A C 1
ATOM 899 O O . PHE A 1 114 ? -3.645 9.611 -3.022 1.00 40.84 114 PHE A O 1
ATOM 906 N N . ILE A 1 115 ? -5.700 10.246 -2.410 1.00 50.03 115 ILE A N 1
ATOM 907 C CA . ILE A 1 115 ? -5.428 10.410 -0.977 1.00 50.03 115 ILE A CA 1
ATOM 908 C C . ILE A 1 115 ? -6.275 9.354 -0.281 1.00 50.03 115 ILE A C 1
ATOM 910 O O . ILE A 1 115 ? -7.308 9.675 0.293 1.00 50.03 115 ILE A O 1
ATOM 914 N N . GLY A 1 116 ? -5.916 8.090 -0.458 1.00 56.22 116 GLY A N 1
ATOM 915 C CA . GLY A 1 116 ? -6.475 6.966 0.282 1.00 56.22 116 GLY A CA 1
ATOM 916 C C . GLY A 1 116 ? -5.393 6.350 1.167 1.00 56.22 116 GLY A C 1
ATOM 917 O O . GLY A 1 116 ? -4.245 6.796 1.137 1.00 56.22 116 GLY A O 1
ATOM 918 N N . PRO A 1 117 ? -5.704 5.282 1.912 1.00 59.72 117 PRO A N 1
ATOM 919 C CA . PRO A 1 117 ? -4.668 4.462 2.540 1.00 59.72 117 PRO A CA 1
ATOM 920 C C . PRO A 1 117 ? -3.685 3.829 1.542 1.00 59.72 117 PRO A C 1
ATOM 922 O O . PRO A 1 117 ? -2.632 3.340 1.947 1.00 59.72 117 PRO A O 1
ATOM 925 N N . ILE A 1 118 ? -4.038 3.858 0.254 1.00 74.50 118 ILE A N 1
ATOM 926 C CA . ILE A 1 118 ? -3.203 3.440 -0.861 1.00 74.50 118 ILE A CA 1
ATOM 927 C C . ILE A 1 118 ? -2.480 4.660 -1.435 1.00 74.50 118 ILE A C 1
ATOM 929 O O . ILE A 1 118 ? -3.126 5.634 -1.830 1.00 74.50 118 ILE A O 1
ATOM 933 N N . GLY A 1 119 ? -1.154 4.606 -1.537 1.00 72.88 119 GLY A N 1
ATOM 934 C CA . GLY A 1 119 ? -0.367 5.712 -2.083 1.00 72.88 119 GLY A CA 1
ATOM 935 C C . GLY A 1 119 ? 1.050 5.326 -2.492 1.00 72.88 119 GLY A C 1
ATOM 936 O O . GLY A 1 119 ? 1.579 4.300 -2.069 1.00 72.88 119 GLY A O 1
ATOM 937 N N . SER A 1 120 ? 1.673 6.161 -3.327 1.00 77.62 120 SER A N 1
ATOM 938 C CA . SER A 1 120 ? 3.115 6.078 -3.580 1.00 77.62 120 SER A CA 1
ATOM 939 C C . SER A 1 120 ? 3.862 6.697 -2.404 1.00 77.62 120 SER A C 1
ATOM 941 O O . SER A 1 120 ? 3.524 7.800 -1.980 1.00 77.62 120 SER A O 1
ATOM 943 N N . VAL A 1 121 ? 4.896 6.022 -1.917 1.00 80.50 121 VAL A N 1
ATOM 944 C CA . VAL A 1 121 ? 5.766 6.513 -0.836 1.00 80.50 121 VAL A CA 1
ATOM 945 C C . VAL A 1 121 ? 7.209 6.628 -1.322 1.00 80.50 121 VAL A C 1
ATOM 947 O O . VAL A 1 121 ? 7.556 6.141 -2.402 1.00 80.50 121 VAL A O 1
ATOM 950 N N . GLY A 1 122 ? 8.054 7.303 -0.542 1.00 78.69 122 GLY A N 1
ATOM 951 C CA . GLY A 1 122 ? 9.463 7.495 -0.883 1.00 78.69 122 GLY A CA 1
ATOM 952 C C . GLY A 1 122 ? 10.205 6.167 -1.070 1.00 78.69 122 GLY A C 1
ATOM 953 O O . GLY A 1 122 ? 10.163 5.288 -0.207 1.00 78.69 122 GLY A O 1
ATOM 954 N N . ILE A 1 123 ?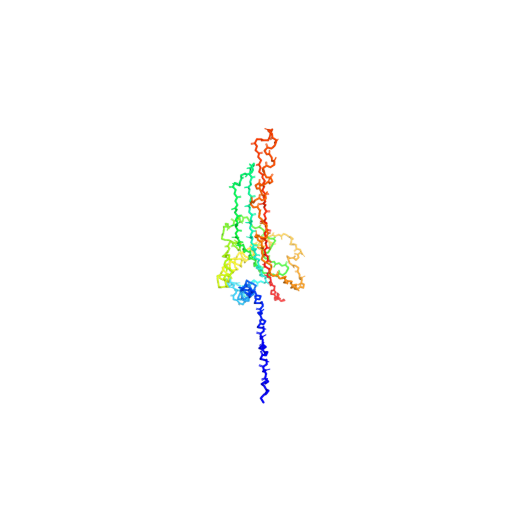 10.923 6.035 -2.188 1.00 81.44 123 ILE A N 1
ATOM 955 C CA . ILE A 1 123 ? 11.748 4.854 -2.504 1.00 81.44 123 ILE A CA 1
ATOM 956 C C . ILE A 1 123 ? 13.035 4.778 -1.669 1.00 81.44 123 ILE A C 1
ATOM 958 O O . ILE A 1 123 ? 13.711 3.751 -1.675 1.00 81.44 123 ILE A O 1
ATOM 962 N N . ASP A 1 124 ? 13.369 5.849 -0.945 1.00 74.44 124 ASP A N 1
ATOM 963 C CA . ASP A 1 124 ? 14.630 6.012 -0.211 1.00 74.44 124 ASP A CA 1
ATOM 964 C C . ASP A 1 124 ? 14.720 5.134 1.050 1.00 74.44 124 ASP A C 1
ATOM 966 O O . ASP A 1 124 ? 15.771 5.067 1.680 1.00 74.44 124 ASP A O 1
ATOM 970 N N . ARG A 1 125 ? 13.626 4.442 1.410 1.00 74.62 125 ARG A N 1
ATOM 971 C CA . ARG A 1 125 ? 13.511 3.559 2.589 1.00 74.62 125 ARG A CA 1
ATOM 972 C C . ARG A 1 125 ? 13.871 4.244 3.916 1.00 74.62 125 ARG A C 1
ATOM 974 O O . ARG A 1 125 ? 14.248 3.574 4.875 1.00 74.62 125 ARG A O 1
ATOM 981 N N . ASP A 1 126 ? 13.719 5.566 3.979 1.00 84.88 126 ASP A N 1
ATOM 982 C CA . ASP A 1 126 ? 13.959 6.340 5.194 1.00 84.88 126 ASP A CA 1
ATOM 983 C C . ASP A 1 126 ? 12.970 5.941 6.299 1.00 84.88 126 ASP A C 1
ATOM 985 O O . ASP A 1 126 ? 11.751 5.903 6.093 1.00 84.88 126 ASP A O 1
ATOM 989 N N . TYR A 1 127 ? 13.511 5.630 7.477 1.00 90.56 127 TYR A N 1
ATOM 990 C CA . TYR A 1 127 ? 12.741 5.115 8.607 1.00 90.56 127 TYR A CA 1
ATOM 991 C C . TYR A 1 127 ? 11.676 6.112 9.080 1.00 90.56 127 TYR A C 1
ATOM 993 O O . TYR A 1 127 ? 10.524 5.725 9.285 1.00 90.56 127 TYR A O 1
ATOM 1001 N N . ASP A 1 128 ? 12.027 7.390 9.241 1.00 90.88 128 ASP A N 1
ATOM 1002 C CA . ASP A 1 128 ? 11.113 8.391 9.794 1.00 90.88 128 ASP A CA 1
ATOM 1003 C C . ASP A 1 128 ? 10.044 8.800 8.774 1.00 90.88 128 ASP A C 1
ATOM 1005 O O . ASP A 1 128 ? 8.865 8.906 9.131 1.00 90.88 128 ASP A O 1
ATOM 1009 N N . SER A 1 129 ? 10.425 8.953 7.501 1.00 90.25 129 SER A N 1
ATOM 1010 C CA . SER A 1 129 ? 9.490 9.243 6.409 1.00 90.25 129 SER A CA 1
ATOM 1011 C C . SER A 1 129 ? 8.441 8.143 6.277 1.00 90.25 129 SER A C 1
ATOM 1013 O O . SER A 1 129 ? 7.244 8.430 6.305 1.00 90.25 129 SER A O 1
ATOM 1015 N N . LEU A 1 130 ? 8.867 6.875 6.218 1.00 91.31 130 LEU A N 1
ATOM 1016 C CA . LEU A 1 130 ? 7.941 5.754 6.059 1.00 91.31 130 LEU A CA 1
ATOM 1017 C C . LEU A 1 130 ? 6.958 5.661 7.233 1.00 91.31 130 LEU A C 1
ATOM 1019 O O . LEU A 1 130 ? 5.768 5.418 7.036 1.00 91.31 130 LEU A O 1
ATOM 1023 N N . ARG A 1 131 ? 7.424 5.885 8.465 1.00 93.88 131 ARG A N 1
ATOM 1024 C CA . ARG A 1 131 ? 6.552 5.879 9.649 1.00 93.88 131 ARG A CA 1
ATOM 1025 C C . ARG A 1 131 ? 5.535 7.012 9.652 1.00 93.88 131 ARG A C 1
ATOM 1027 O O . ARG A 1 131 ? 4.415 6.833 10.136 1.00 93.88 131 ARG A O 1
ATOM 1034 N N . GLN A 1 132 ? 5.920 8.184 9.157 1.00 93.06 132 GLN A N 1
ATOM 1035 C CA . GLN A 1 132 ? 5.008 9.311 9.022 1.00 93.06 132 GLN A CA 1
ATOM 1036 C C . GLN A 1 132 ? 3.924 9.024 7.975 1.00 93.06 132 GLN A C 1
ATOM 1038 O O . GLN A 1 132 ? 2.745 9.249 8.260 1.00 93.06 132 GLN A O 1
ATOM 1043 N N . ASP A 1 133 ? 4.306 8.475 6.822 1.00 92.19 133 ASP A N 1
ATOM 1044 C CA . ASP A 1 133 ? 3.375 8.101 5.752 1.00 92.19 133 ASP A CA 1
ATOM 1045 C C . ASP A 1 133 ? 2.389 7.028 6.231 1.00 92.19 133 ASP A C 1
ATOM 1047 O O . ASP A 1 133 ? 1.170 7.215 6.149 1.00 92.19 133 ASP A O 1
ATOM 1051 N N . LEU A 1 134 ? 2.907 5.955 6.841 1.00 94.19 134 LEU A N 1
ATOM 1052 C CA . LEU A 1 134 ? 2.102 4.887 7.438 1.00 94.19 134 LEU A CA 1
ATOM 1053 C C . LEU A 1 134 ? 1.108 5.433 8.466 1.00 94.19 134 LEU A C 1
ATOM 1055 O O . LEU A 1 134 ? -0.039 5.002 8.499 1.00 94.19 134 LEU A O 1
ATOM 1059 N N . TRP A 1 135 ? 1.493 6.403 9.295 1.00 95.06 135 TRP A N 1
ATOM 1060 C CA . TRP A 1 135 ? 0.589 6.990 10.288 1.00 95.06 135 TRP A CA 1
ATOM 1061 C C . TRP A 1 135 ? -0.551 7.793 9.695 1.00 95.06 135 TRP A C 1
ATOM 1063 O O . TRP A 1 135 ? -1.690 7.664 10.150 1.00 95.06 135 TRP A O 1
ATOM 1073 N N . ILE A 1 136 ? -0.253 8.623 8.695 1.00 93.06 136 ILE A N 1
ATOM 1074 C CA . ILE A 1 136 ? -1.274 9.398 7.989 1.00 93.06 136 ILE A CA 1
ATOM 1075 C C . ILE A 1 136 ? -2.272 8.431 7.345 1.00 93.06 136 ILE A C 1
ATOM 1077 O O . ILE A 1 136 ? -3.476 8.564 7.582 1.00 93.06 136 ILE A O 1
ATOM 1081 N N . ALA A 1 137 ? -1.768 7.418 6.633 1.00 92.50 137 ALA A N 1
ATOM 1082 C CA . ALA A 1 137 ? -2.581 6.393 5.987 1.00 92.50 137 ALA A CA 1
ATOM 1083 C C . ALA A 1 137 ? -3.409 5.585 6.998 1.00 92.50 137 ALA A C 1
ATOM 1085 O O . ALA A 1 137 ? -4.617 5.440 6.830 1.00 92.50 137 ALA A O 1
ATOM 1086 N N . THR A 1 138 ? -2.811 5.155 8.112 1.00 95.00 138 THR A N 1
ATOM 1087 C CA . THR A 1 138 ? -3.509 4.408 9.175 1.00 95.00 138 THR A CA 1
ATOM 1088 C C . THR A 1 138 ? -4.629 5.224 9.803 1.00 95.00 138 THR A C 1
ATOM 1090 O O . THR A 1 138 ? -5.726 4.723 10.048 1.00 95.00 138 THR A O 1
ATOM 1093 N N . HIS A 1 139 ? -4.372 6.501 10.083 1.00 92.94 139 HIS A N 1
ATOM 1094 C CA . HIS A 1 139 ? -5.367 7.381 10.678 1.00 92.94 139 HIS A CA 1
ATOM 1095 C C . HIS A 1 139 ? -6.530 7.657 9.719 1.00 92.94 139 HIS A C 1
ATOM 1097 O O . HIS A 1 139 ? -7.677 7.764 10.162 1.00 92.94 139 HIS A O 1
ATOM 1103 N N . GLN A 1 140 ? -6.251 7.749 8.418 1.00 91.94 140 GLN A N 1
ATOM 1104 C CA . GLN A 1 140 ? -7.280 7.851 7.394 1.00 91.94 140 GLN A CA 1
ATOM 1105 C C . GLN A 1 140 ? -8.096 6.556 7.275 1.00 91.94 140 GLN A C 1
ATOM 1107 O O . GLN A 1 140 ? -9.315 6.616 7.444 1.00 91.94 140 GLN A O 1
ATOM 1112 N N . ALA A 1 141 ? -7.435 5.407 7.096 1.00 92.25 141 ALA A N 1
ATOM 1113 C CA . ALA A 1 141 ? -8.070 4.089 7.027 1.00 92.25 141 ALA A CA 1
ATOM 1114 C C . ALA A 1 141 ? -8.986 3.847 8.230 1.00 92.25 141 ALA A C 1
ATOM 1116 O O . ALA A 1 141 ? -10.115 3.386 8.098 1.00 92.25 141 ALA A O 1
ATOM 1117 N N . PHE A 1 142 ? -8.533 4.223 9.428 1.00 93.94 142 PHE A N 1
ATOM 1118 C CA . PHE A 1 142 ? -9.322 4.072 10.643 1.00 93.94 142 PHE A CA 1
ATOM 1119 C C . PHE A 1 142 ? -10.591 4.930 10.642 1.00 93.94 142 PHE A C 1
ATOM 1121 O O . PHE A 1 142 ? -11.657 4.446 11.016 1.00 93.94 142 PHE A O 1
ATOM 1128 N N . LYS A 1 143 ? -10.512 6.195 10.216 1.00 92.19 143 LYS A N 1
ATOM 1129 C CA . LYS A 1 143 ? -11.699 7.059 10.125 1.00 92.19 143 LYS A CA 1
ATOM 1130 C C . LYS A 1 143 ? -12.696 6.535 9.098 1.00 92.19 143 LYS A C 1
ATOM 1132 O O . LYS A 1 143 ? -13.894 6.522 9.373 1.00 92.19 143 LYS A O 1
ATOM 1137 N N . GLU A 1 144 ? -12.198 6.082 7.953 1.00 90.56 144 GLU A N 1
ATOM 1138 C CA . GLU A 1 144 ? -13.010 5.450 6.912 1.00 90.56 144 GLU A CA 1
ATOM 1139 C C . GLU A 1 144 ? -13.675 4.172 7.427 1.00 90.56 144 GLU A C 1
ATOM 1141 O O . GLU A 1 144 ? -14.866 3.965 7.194 1.00 90.56 144 GLU A O 1
ATOM 1146 N N . ALA A 1 145 ? -12.958 3.364 8.208 1.00 92.38 145 ALA A N 1
ATOM 1147 C CA . ALA A 1 145 ? -13.489 2.163 8.836 1.00 92.38 145 ALA A CA 1
ATOM 1148 C C . ALA A 1 145 ? -14.597 2.471 9.852 1.00 92.38 145 ALA A C 1
ATOM 1150 O O . ALA A 1 145 ? -15.624 1.798 9.847 1.00 92.38 145 ALA A O 1
ATOM 1151 N N . VAL A 1 146 ? -14.442 3.500 10.695 1.00 92.88 146 VAL A N 1
ATOM 1152 C CA . VAL A 1 146 ? -15.491 3.920 11.647 1.00 92.88 146 VAL A CA 1
ATOM 1153 C C . VAL A 1 146 ? -16.766 4.354 10.919 1.00 92.88 146 VAL A C 1
ATOM 1155 O O . VAL A 1 146 ? -17.875 3.978 11.311 1.00 92.88 146 VAL A O 1
ATOM 1158 N N . ASP A 1 147 ? -16.615 5.152 9.867 1.00 91.06 147 ASP A N 1
ATOM 1159 C CA . ASP A 1 147 ? -17.730 5.668 9.076 1.00 91.06 147 ASP A CA 1
ATOM 1160 C C . ASP A 1 147 ? -18.443 4.532 8.315 1.00 91.06 147 ASP A C 1
ATOM 1162 O O . ASP A 1 147 ? -19.663 4.366 8.397 1.00 91.06 147 ASP A O 1
ATOM 1166 N N . THR A 1 148 ? -17.663 3.657 7.676 1.00 91.25 148 THR A N 1
ATOM 1167 C CA . THR A 1 148 ? -18.155 2.457 6.981 1.00 91.25 148 THR A CA 1
ATOM 1168 C C . THR A 1 148 ? -18.862 1.501 7.938 1.00 91.25 148 THR A C 1
ATOM 1170 O O . THR A 1 148 ? -19.954 1.026 7.626 1.00 91.25 148 THR A O 1
ATOM 1173 N N . TYR A 1 149 ? -18.306 1.275 9.131 1.00 92.69 149 TYR A N 1
ATOM 1174 C CA . TYR A 1 149 ? -18.930 0.452 10.168 1.00 92.69 149 TYR A CA 1
ATOM 1175 C C . TYR A 1 149 ? -20.289 1.014 10.590 1.00 92.69 149 TYR A C 1
ATOM 1177 O O . TYR A 1 149 ? -21.276 0.282 10.637 1.00 92.69 149 TYR A O 1
ATOM 1185 N N . SER A 1 150 ? -20.368 2.327 10.819 1.00 91.19 150 SER A N 1
ATOM 1186 C CA . SER A 1 150 ? -21.612 2.999 11.214 1.00 91.19 150 SER A CA 1
ATOM 1187 C C . SER A 1 150 ? -22.696 2.859 10.138 1.00 91.19 150 SER A C 1
ATOM 1189 O O . SER A 1 150 ? -23.846 2.537 10.445 1.00 91.19 150 SER A O 1
ATOM 1191 N N . ARG A 1 151 ? -22.331 3.027 8.858 1.00 91.12 151 ARG A N 1
ATOM 1192 C CA . ARG A 1 151 ? -23.249 2.798 7.730 1.00 91.12 151 ARG A CA 1
ATOM 1193 C C . ARG A 1 151 ? -23.683 1.341 7.617 1.00 91.12 151 ARG A C 1
ATOM 1195 O O . ARG A 1 151 ? -24.872 1.085 7.431 1.00 91.12 151 ARG A O 1
ATOM 1202 N N . LYS A 1 152 ? -22.753 0.393 7.761 1.00 92.12 152 LYS A N 1
ATOM 1203 C CA . LYS A 1 152 ? -23.058 -1.041 7.731 1.00 92.12 152 LYS A CA 1
ATOM 1204 C C . LYS A 1 152 ? -24.043 -1.410 8.838 1.00 92.12 152 LYS A C 1
ATOM 1206 O O . LYS A 1 152 ? -25.041 -2.069 8.564 1.00 92.12 152 LYS A O 1
ATOM 1211 N N . GLN A 1 153 ? -23.824 -0.931 10.063 1.00 91.44 153 GLN A N 1
ATOM 1212 C CA . GLN A 1 153 ? -24.740 -1.153 11.185 1.00 91.44 153 GLN A CA 1
ATOM 1213 C C . GLN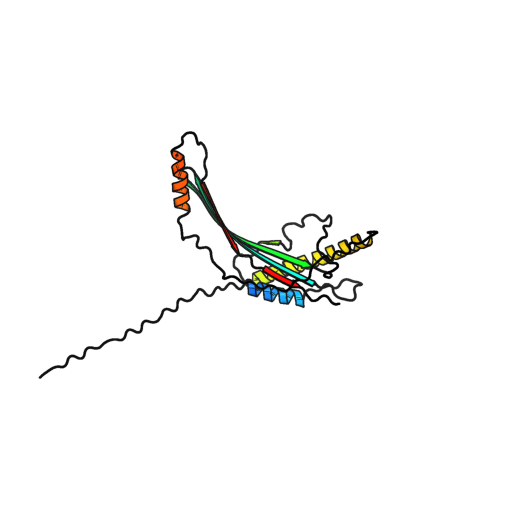 A 1 153 ? -26.140 -0.583 10.918 1.00 91.44 153 GLN A C 1
ATOM 1215 O O . GLN A 1 153 ? -27.135 -1.261 11.178 1.00 91.44 153 GLN A O 1
ATOM 1220 N N . ALA A 1 154 ? -26.232 0.632 10.369 1.00 91.06 154 ALA A N 1
ATOM 1221 C CA . ALA A 1 154 ? -27.511 1.247 10.008 1.00 91.06 154 ALA A CA 1
ATOM 1222 C C . ALA A 1 154 ? -28.236 0.483 8.885 1.00 91.06 154 ALA A C 1
ATOM 1224 O O . ALA A 1 154 ? -29.452 0.315 8.928 1.00 91.06 154 ALA A O 1
ATOM 1225 N N . TYR A 1 155 ? -27.498 -0.021 7.895 1.00 90.69 155 TYR A N 1
ATOM 1226 C CA . TYR A 1 155 ? -28.065 -0.856 6.842 1.00 90.69 155 TYR A CA 1
ATOM 1227 C C . TYR A 1 155 ? -28.578 -2.188 7.403 1.00 90.69 155 TYR A C 1
ATOM 1229 O O . TYR A 1 155 ? -29.731 -2.551 7.174 1.00 90.69 155 TYR A O 1
ATOM 1237 N N . LEU A 1 156 ? -27.769 -2.888 8.200 1.00 90.88 156 LEU A N 1
ATOM 1238 C CA . LEU A 1 156 ? -28.143 -4.176 8.786 1.00 90.88 156 LEU A CA 1
ATOM 1239 C C . LEU A 1 156 ? -29.326 -4.070 9.754 1.00 90.88 156 LEU A C 1
ATOM 1241 O O . LEU A 1 156 ? -30.121 -5.005 9.831 1.00 90.88 156 LEU A O 1
ATOM 1245 N N . SER A 1 157 ? -29.480 -2.957 10.478 1.00 88.75 157 SER A N 1
ATOM 1246 C CA . SER A 1 157 ? -30.636 -2.747 11.363 1.00 88.75 157 SER A CA 1
ATOM 1247 C C . SER A 1 157 ? -31.953 -2.547 10.604 1.00 88.75 157 SER A C 1
ATOM 1249 O O . SER A 1 157 ? -33.019 -2.787 11.167 1.00 88.75 157 SER A O 1
ATOM 1251 N N . SER A 1 158 ? -31.891 -2.170 9.322 1.00 89.81 158 SER A N 1
ATOM 1252 C CA . SER A 1 158 ? -33.063 -2.068 8.442 1.00 89.81 158 SER A CA 1
ATOM 1253 C C . SER A 1 158 ? -33.497 -3.408 7.829 1.00 89.81 158 SER A C 1
ATOM 1255 O O . SER A 1 158 ? -34.616 -3.524 7.324 1.00 89.81 158 SER A O 1
ATOM 1257 N N . LEU A 1 159 ? -32.637 -4.433 7.866 1.00 89.19 159 LEU A N 1
ATOM 1258 C CA . LEU A 1 159 ? -32.930 -5.737 7.277 1.00 89.19 159 LEU A CA 1
ATOM 1259 C C . LEU A 1 159 ? -33.840 -6.566 8.188 1.00 89.19 159 LEU A C 1
ATOM 1261 O O . LEU A 1 159 ? -33.577 -6.732 9.375 1.00 89.19 159 LEU A O 1
ATOM 1265 N N . ALA A 1 160 ? -34.864 -7.189 7.600 1.00 86.88 160 ALA A N 1
ATOM 1266 C CA . ALA A 1 160 ? -35.756 -8.105 8.318 1.00 86.88 160 ALA A CA 1
ATOM 1267 C C . ALA A 1 160 ? -35.039 -9.370 8.832 1.00 86.88 160 ALA A C 1
ATOM 1269 O O . ALA A 1 160 ? -35.481 -9.989 9.799 1.00 86.88 160 ALA A O 1
ATOM 1270 N N . ARG A 1 161 ? -33.940 -9.768 8.180 1.00 84.62 161 ARG A N 1
ATOM 1271 C CA . ARG A 1 161 ? -33.080 -10.878 8.596 1.00 84.62 161 ARG A CA 1
ATOM 1272 C C . ARG A 1 161 ? -31.625 -10.523 8.328 1.00 84.62 161 ARG A C 1
ATOM 1274 O O . ARG A 1 161 ? -31.250 -10.288 7.182 1.00 84.62 161 ARG A O 1
ATOM 1281 N N . GLN A 1 162 ? -30.823 -10.509 9.384 1.00 81.06 162 GLN A N 1
ATOM 1282 C CA . GLN A 1 162 ? -29.379 -10.321 9.291 1.00 81.06 162 GLN A CA 1
ATOM 1283 C C . GLN A 1 162 ? -28.688 -11.645 8.937 1.00 81.06 162 GLN A C 1
ATOM 1285 O O . GLN A 1 162 ? -29.215 -12.727 9.215 1.00 81.06 162 GLN A O 1
ATOM 1290 N N . SER A 1 163 ? -27.531 -11.546 8.284 1.00 78.50 163 SER A N 1
ATOM 1291 C CA . SER A 1 163 ? -26.640 -12.690 8.072 1.00 78.50 163 SER A CA 1
ATOM 1292 C C . SER A 1 163 ? -26.051 -13.145 9.411 1.00 78.50 163 SER A C 1
ATOM 1294 O O . SER A 1 163 ? -25.794 -12.310 10.272 1.00 78.50 163 SER A O 1
ATOM 1296 N N . ASP A 1 164 ? -25.823 -14.450 9.560 1.00 83.06 164 ASP A N 1
ATOM 1297 C CA . ASP A 1 164 ? -25.122 -15.062 10.708 1.00 83.06 164 ASP A CA 1
ATOM 1298 C C . ASP A 1 164 ? -23.700 -15.513 10.316 1.00 83.06 164 ASP A C 1
ATOM 1300 O O . ASP A 1 164 ? -23.106 -16.398 10.922 1.00 83.06 164 ASP A O 1
ATOM 1304 N N . ILE A 1 165 ? -23.184 -14.963 9.214 1.00 88.62 165 ILE A N 1
ATOM 1305 C CA . ILE A 1 165 ? -21.824 -15.217 8.742 1.00 88.62 165 ILE A CA 1
ATOM 1306 C C . ILE A 1 165 ? -20.913 -14.181 9.392 1.00 88.62 165 ILE A C 1
ATOM 1308 O O . ILE A 1 165 ? -21.135 -12.985 9.211 1.00 88.62 165 ILE A O 1
ATOM 1312 N N . ASP A 1 166 ? -19.896 -14.656 10.107 1.00 91.69 166 ASP A N 1
ATOM 1313 C CA . ASP A 1 166 ? -18.847 -13.813 10.675 1.00 91.69 166 ASP A CA 1
ATOM 1314 C C . ASP A 1 166 ? -18.091 -13.071 9.560 1.00 91.69 166 ASP A C 1
ATOM 1316 O O . ASP A 1 166 ? -17.670 -13.675 8.570 1.00 91.69 166 ASP A O 1
ATOM 1320 N N . ASP A 1 167 ? -17.885 -11.764 9.731 1.00 90.06 167 ASP A N 1
ATOM 1321 C CA . ASP A 1 167 ? -17.146 -10.941 8.767 1.00 90.06 167 ASP A CA 1
ATOM 1322 C C . ASP A 1 167 ? -15.658 -11.309 8.664 1.00 90.06 167 ASP A C 1
ATOM 1324 O O . ASP A 1 167 ? -15.034 -11.088 7.621 1.00 90.06 167 ASP A O 1
ATOM 1328 N N . PHE A 1 168 ? -15.075 -11.860 9.733 1.00 92.81 168 PHE A N 1
ATOM 1329 C CA . PHE A 1 168 ? -13.661 -12.207 9.774 1.00 92.81 168 PHE A CA 1
ATOM 1330 C C . PHE A 1 168 ? -13.400 -13.513 10.530 1.00 92.81 168 PHE A C 1
ATOM 1332 O O . PHE A 1 168 ? -13.971 -13.782 11.585 1.00 92.81 168 PHE A O 1
ATOM 1339 N N . SER A 1 169 ? -12.483 -14.328 10.008 1.00 90.94 169 SER A N 1
ATOM 1340 C CA . SER A 1 169 ? -12.081 -15.600 10.611 1.00 90.94 169 SER A CA 1
ATOM 1341 C C . SER A 1 169 ? -10.837 -15.448 11.485 1.00 90.94 169 SER A C 1
ATOM 1343 O O . SER A 1 169 ? -9.910 -14.718 11.139 1.00 90.94 169 SER A O 1
ATOM 1345 N N . LYS A 1 170 ? -10.763 -16.212 12.578 1.00 90.62 170 LYS A N 1
ATOM 1346 C CA . LYS A 1 170 ? -9.537 -16.334 13.381 1.00 90.62 170 LYS A CA 1
ATOM 1347 C C . LYS A 1 170 ? -8.521 -17.235 12.677 1.00 90.62 170 LYS A C 1
ATOM 1349 O O . LYS A 1 170 ? -8.893 -18.280 12.149 1.00 90.62 170 LYS A O 1
ATOM 1354 N N . ALA A 1 171 ? -7.251 -16.846 12.719 1.00 88.75 171 ALA A N 1
ATOM 1355 C CA . ALA A 1 171 ? -6.132 -17.618 12.191 1.00 88.75 171 ALA A CA 1
ATOM 1356 C C . ALA A 1 171 ? -4.926 -17.516 13.133 1.00 88.75 171 ALA A C 1
ATOM 1358 O O . ALA A 1 171 ? -4.756 -16.507 13.820 1.00 88.75 171 ALA A O 1
ATOM 1359 N N . GLU A 1 172 ? -4.093 -18.556 13.152 1.00 89.62 172 GLU A N 1
ATOM 1360 C CA . GLU A 1 172 ? -2.825 -18.523 13.881 1.00 89.62 172 GLU A CA 1
ATOM 1361 C C . GLU A 1 172 ? -1.831 -17.587 13.173 1.00 89.62 172 GLU A C 1
ATOM 1363 O O . GLU A 1 172 ? -1.733 -17.633 11.941 1.00 89.62 172 GLU A O 1
ATOM 1368 N N . PRO A 1 173 ? -1.082 -16.741 13.906 1.00 89.31 173 PRO A N 1
ATOM 1369 C CA . PRO A 1 173 ? -0.092 -15.862 13.298 1.00 89.31 173 PRO A CA 1
ATOM 1370 C C . PRO A 1 173 ? 0.990 -16.654 12.557 1.00 89.31 173 PRO A C 1
ATOM 1372 O O . PRO A 1 173 ? 1.599 -17.568 13.112 1.00 89.31 173 PRO A O 1
ATOM 1375 N N . VAL A 1 174 ? 1.278 -16.255 11.318 1.00 91.62 174 VAL A N 1
ATOM 1376 C CA . VAL A 1 174 ? 2.366 -16.817 10.511 1.00 91.62 174 VAL A CA 1
ATOM 1377 C C . VAL A 1 174 ? 3.443 -15.757 10.329 1.00 91.62 174 VAL A C 1
ATOM 1379 O O . VAL A 1 174 ? 3.150 -14.617 9.973 1.00 91.62 174 VAL A O 1
ATOM 1382 N N . GLN A 1 175 ? 4.697 -16.141 10.561 1.00 90.88 175 GLN A N 1
ATOM 1383 C CA . GLN A 1 175 ? 5.856 -15.301 10.290 1.00 90.88 175 GLN A CA 1
ATOM 1384 C C . GLN A 1 175 ? 6.751 -15.994 9.267 1.00 90.88 175 GLN A C 1
ATOM 1386 O O . GLN A 1 175 ? 7.317 -17.050 9.540 1.00 90.88 175 GLN A O 1
ATOM 1391 N N . LEU A 1 176 ? 6.897 -15.364 8.105 1.00 90.38 176 LEU A N 1
ATOM 1392 C CA . LEU A 1 176 ? 7.833 -15.751 7.059 1.00 90.38 176 LEU A CA 1
ATOM 1393 C C . LEU A 1 176 ? 8.607 -14.498 6.658 1.00 90.38 176 LEU A C 1
ATOM 1395 O O . LEU A 1 176 ? 8.007 -13.486 6.308 1.00 90.38 176 LEU A O 1
ATOM 1399 N N . ILE A 1 177 ? 9.930 -14.549 6.778 1.00 88.62 177 ILE A N 1
ATOM 1400 C CA . ILE A 1 177 ? 10.823 -13.481 6.334 1.00 88.62 177 ILE A CA 1
ATOM 1401 C C . ILE A 1 177 ? 11.876 -14.148 5.465 1.00 88.62 177 ILE A C 1
ATOM 1403 O O . ILE A 1 177 ? 12.670 -14.950 5.958 1.00 88.62 177 ILE A O 1
ATOM 1407 N N . GLU A 1 178 ? 11.840 -13.836 4.180 1.00 86.81 178 GLU A N 1
ATOM 1408 C CA . GLU A 1 178 ? 12.831 -14.290 3.214 1.00 86.81 178 GLU A CA 1
ATOM 1409 C C . GLU A 1 178 ? 14.013 -13.310 3.180 1.00 86.81 178 GLU A C 1
ATOM 1411 O O . GLU A 1 178 ? 13.858 -12.145 3.568 1.00 86.81 178 GLU A O 1
ATOM 1416 N N . PRO A 1 179 ? 15.211 -13.759 2.767 1.00 84.88 179 PRO A N 1
ATOM 1417 C CA . PRO A 1 179 ? 16.329 -12.857 2.527 1.00 84.88 179 PRO A CA 1
ATOM 1418 C C . PRO A 1 179 ? 15.939 -11.767 1.529 1.00 84.88 179 PRO A C 1
ATOM 1420 O O . PRO A 1 179 ? 15.310 -12.049 0.508 1.00 84.88 179 PRO A O 1
ATOM 1423 N N . LEU A 1 180 ? 16.324 -10.523 1.819 1.00 82.38 180 LEU A N 1
ATOM 1424 C CA . LEU A 1 180 ? 16.145 -9.443 0.863 1.00 82.38 180 LEU A CA 1
ATOM 1425 C C . LEU A 1 180 ? 17.187 -9.583 -0.243 1.00 82.38 180 LEU A C 1
ATOM 1427 O O . LEU A 1 180 ? 18.369 -9.310 -0.040 1.00 82.38 180 LEU A O 1
ATOM 1431 N N . GLU A 1 181 ? 16.736 -9.994 -1.419 1.00 84.31 181 GLU A N 1
ATOM 1432 C CA . GLU A 1 181 ? 17.557 -9.966 -2.621 1.00 84.31 181 GLU A CA 1
ATOM 1433 C C . GLU A 1 181 ? 17.476 -8.575 -3.267 1.00 84.31 181 GLU A C 1
ATOM 1435 O O . GLU A 1 181 ? 16.470 -7.863 -3.172 1.00 84.31 181 GLU A O 1
ATOM 1440 N N . THR A 1 182 ? 18.550 -8.168 -3.936 1.00 81.81 182 THR A N 1
ATOM 1441 C CA . THR A 1 182 ? 18.551 -6.959 -4.771 1.00 81.81 182 THR A CA 1
ATOM 1442 C C . THR A 1 182 ? 18.768 -7.375 -6.218 1.00 81.81 182 THR A C 1
ATOM 1444 O O . THR A 1 182 ? 19.643 -8.202 -6.490 1.00 81.81 182 THR A O 1
ATOM 1447 N N . PRO A 1 183 ? 17.967 -6.865 -7.165 1.00 85.25 183 PRO A N 1
ATOM 1448 C CA . PRO A 1 183 ? 18.062 -7.316 -8.540 1.00 85.25 183 PRO A CA 1
ATOM 1449 C C . PRO A 1 183 ? 19.357 -6.800 -9.179 1.00 85.25 183 PRO A C 1
ATOM 1451 O O . PRO A 1 183 ? 19.589 -5.594 -9.265 1.00 85.25 183 PRO A O 1
ATOM 1454 N N . ASP A 1 184 ? 20.196 -7.713 -9.678 1.00 86.69 184 ASP A N 1
ATOM 1455 C CA . ASP A 1 184 ? 21.355 -7.346 -10.496 1.00 86.69 184 ASP A CA 1
ATOM 1456 C C . ASP A 1 184 ? 20.954 -7.184 -11.967 1.00 86.69 184 ASP A C 1
ATOM 1458 O O . ASP A 1 184 ? 21.008 -8.110 -12.788 1.00 86.69 184 ASP A O 1
ATOM 1462 N N . TRP A 1 185 ? 20.598 -5.949 -12.314 1.00 85.25 185 TRP A N 1
ATOM 1463 C CA . TRP A 1 185 ? 20.270 -5.550 -13.678 1.00 85.25 185 TRP A CA 1
ATOM 1464 C C . TRP A 1 185 ? 21.483 -5.509 -14.624 1.00 85.25 185 TRP A C 1
ATOM 1466 O O . TRP A 1 185 ? 21.298 -5.358 -15.834 1.00 85.25 185 TRP A O 1
ATOM 1476 N N . THR A 1 186 ? 22.713 -5.608 -14.114 1.00 84.38 186 THR A N 1
ATOM 1477 C CA . THR A 1 186 ? 23.959 -5.456 -14.890 1.00 84.38 186 THR A CA 1
ATOM 1478 C C . THR A 1 186 ? 24.584 -6.779 -15.320 1.00 84.38 186 THR A C 1
ATOM 1480 O O . THR A 1 186 ? 25.414 -6.791 -16.229 1.00 84.38 186 THR A O 1
ATOM 1483 N N . SER A 1 187 ? 24.129 -7.893 -14.741 1.00 84.50 187 SER A N 1
ATOM 1484 C CA . SER A 1 187 ? 24.557 -9.262 -15.065 1.00 84.50 187 SER A CA 1
ATOM 1485 C C . SER A 1 187 ? 24.477 -9.627 -16.557 1.00 84.50 187 SER A C 1
ATOM 1487 O O . SER A 1 187 ? 25.179 -10.530 -17.018 1.00 84.50 187 SER A O 1
ATOM 1489 N N . ARG A 1 188 ? 23.645 -8.922 -17.334 1.00 90.31 188 ARG A N 1
ATOM 1490 C CA . ARG A 1 188 ? 23.435 -9.132 -18.770 1.00 90.31 188 ARG A CA 1
ATOM 1491 C C . ARG A 1 188 ? 23.299 -7.801 -19.508 1.00 90.31 188 ARG A C 1
ATOM 1493 O O . ARG A 1 188 ? 22.667 -6.866 -19.018 1.00 90.31 188 ARG A O 1
ATOM 1500 N N . ASN A 1 189 ? 23.837 -7.725 -20.727 1.00 94.31 189 ASN A N 1
ATOM 1501 C CA . ASN A 1 189 ? 23.674 -6.555 -21.593 1.00 94.31 189 ASN A CA 1
ATOM 1502 C C . ASN A 1 189 ? 22.349 -6.626 -22.373 1.00 94.31 189 ASN A C 1
ATOM 1504 O O . ASN A 1 189 ? 22.324 -6.962 -23.558 1.00 94.31 189 ASN A O 1
ATOM 1508 N N . TRP A 1 190 ? 21.249 -6.327 -21.679 1.00 94.81 190 TRP A N 1
ATOM 1509 C CA . TRP A 1 190 ? 19.889 -6.335 -22.230 1.00 94.81 190 TRP A CA 1
ATOM 1510 C C . TRP A 1 190 ? 19.734 -5.428 -23.456 1.00 94.81 190 TRP A C 1
ATOM 1512 O O . TRP A 1 190 ? 19.054 -5.788 -24.412 1.00 94.81 190 TRP A O 1
ATOM 1522 N N . ASP A 1 191 ? 20.409 -4.280 -23.456 1.00 95.81 191 ASP A N 1
ATOM 1523 C CA . ASP A 1 191 ? 20.366 -3.299 -24.538 1.00 95.81 191 ASP A CA 1
ATOM 1524 C C . ASP A 1 191 ? 20.987 -3.856 -25.825 1.00 95.81 191 ASP A C 1
ATOM 1526 O O . ASP A 1 191 ? 20.407 -3.728 -26.906 1.00 95.81 191 ASP A O 1
ATOM 1530 N N . GLN A 1 192 ? 22.154 -4.500 -25.720 1.00 96.62 192 GLN A N 1
ATOM 1531 C CA . GLN A 1 192 ? 22.803 -5.138 -26.865 1.00 96.62 192 GLN A CA 1
ATOM 1532 C C . GLN A 1 192 ? 21.984 -6.321 -27.372 1.00 96.62 192 GLN A C 1
ATOM 1534 O O . GLN A 1 192 ? 21.782 -6.463 -28.574 1.00 96.62 192 GLN A O 1
ATOM 1539 N N . GLU A 1 193 ? 21.44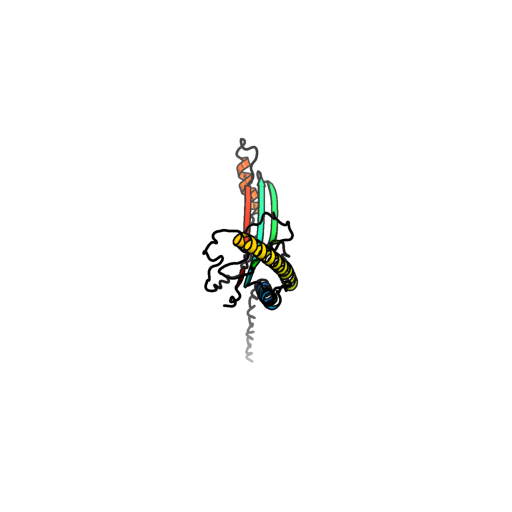6 -7.131 -26.467 1.00 95.38 193 GLU A N 1
ATOM 1540 C CA . GLU A 1 193 ? 20.628 -8.269 -26.859 1.00 95.38 193 GLU A CA 1
ATOM 1541 C C . GLU A 1 193 ? 19.337 -7.857 -27.571 1.00 95.38 193 GLU A C 1
ATOM 1543 O O . GLU A 1 193 ? 18.970 -8.462 -28.579 1.00 95.38 193 GLU A O 1
ATOM 1548 N N . ALA A 1 194 ? 18.664 -6.805 -27.101 1.00 96.31 194 ALA A N 1
ATOM 1549 C CA . ALA A 1 194 ? 17.491 -6.261 -27.774 1.00 96.31 194 ALA A CA 1
ATOM 1550 C C . ALA A 1 194 ? 17.840 -5.754 -29.182 1.00 96.31 194 ALA A C 1
ATOM 1552 O O . ALA A 1 194 ? 17.095 -6.003 -30.137 1.00 96.31 194 ALA A O 1
ATOM 1553 N N . ARG A 1 195 ? 18.998 -5.097 -29.349 1.00 97.06 195 ARG A N 1
ATOM 1554 C CA . ARG A 1 195 ? 19.504 -4.693 -30.671 1.00 97.06 195 ARG A CA 1
ATOM 1555 C C . ARG A 1 195 ? 19.756 -5.905 -31.561 1.00 97.06 195 ARG A C 1
ATOM 1557 O O . ARG A 1 195 ? 19.220 -5.949 -32.661 1.00 97.06 195 ARG A O 1
ATOM 1564 N N . ASP A 1 196 ? 20.508 -6.892 -31.095 1.00 96.94 196 ASP A N 1
ATOM 1565 C CA . ASP A 1 196 ? 20.869 -8.059 -31.906 1.00 96.94 196 ASP A CA 1
ATOM 1566 C C . ASP A 1 196 ? 19.632 -8.868 -32.304 1.00 96.94 196 ASP A C 1
ATOM 1568 O O . ASP A 1 196 ? 19.455 -9.206 -33.476 1.00 96.94 196 ASP A O 1
ATOM 1572 N N . THR A 1 197 ? 18.717 -9.083 -31.358 1.00 95.88 197 THR A N 1
ATOM 1573 C CA . THR A 1 197 ? 17.457 -9.797 -31.591 1.00 95.88 197 THR A CA 1
ATOM 1574 C C . THR A 1 197 ? 16.587 -9.050 -32.597 1.00 95.88 197 THR A C 1
ATOM 1576 O O . THR A 1 197 ? 16.147 -9.637 -33.586 1.00 95.88 197 THR A O 1
ATOM 1579 N N . SER A 1 198 ? 16.382 -7.742 -32.412 1.00 96.38 198 SER A N 1
ATOM 1580 C CA . SER A 1 198 ? 15.573 -6.942 -33.342 1.00 96.38 198 SER A CA 1
ATOM 1581 C C . SER A 1 198 ? 16.230 -6.789 -34.719 1.00 96.38 198 SER A C 1
ATOM 1583 O O . SER A 1 198 ? 15.526 -6.688 -35.722 1.00 96.38 198 SER A O 1
ATOM 1585 N N . ALA A 1 199 ? 17.564 -6.816 -34.815 1.00 95.94 199 ALA A N 1
ATOM 1586 C CA . ALA A 1 199 ? 18.284 -6.716 -36.084 1.00 95.94 199 ALA A CA 1
ATOM 1587 C C . ALA A 1 199 ? 18.017 -7.907 -37.014 1.00 95.94 199 ALA A C 1
ATOM 1589 O O . ALA A 1 199 ? 17.990 -7.717 -38.232 1.00 95.94 199 ALA A O 1
ATOM 1590 N N . THR A 1 200 ? 17.768 -9.105 -36.469 1.00 95.44 200 THR A N 1
ATOM 1591 C CA . THR A 1 200 ? 17.428 -10.299 -37.271 1.00 95.44 200 THR A CA 1
ATOM 1592 C C . THR A 1 200 ? 16.186 -10.087 -38.139 1.00 95.44 200 THR A C 1
ATOM 1594 O O . THR A 1 200 ? 16.096 -10.622 -39.243 1.00 95.44 200 THR A O 1
ATOM 1597 N N . LEU A 1 201 ? 15.264 -9.232 -37.690 1.00 92.88 201 LEU A N 1
ATOM 1598 C CA . LEU A 1 201 ? 13.998 -8.971 -38.368 1.00 92.88 201 LEU A CA 1
ATOM 1599 C C . LEU A 1 201 ? 14.164 -8.135 -39.642 1.00 92.88 201 LEU A C 1
ATOM 1601 O O . LEU A 1 201 ? 13.275 -8.137 -40.486 1.00 92.88 201 LEU A O 1
ATOM 1605 N N . ARG A 1 202 ? 15.331 -7.504 -39.847 1.00 91.19 202 ARG A N 1
ATOM 1606 C CA . ARG A 1 202 ? 15.669 -6.824 -41.111 1.00 91.19 202 ARG A CA 1
ATOM 1607 C C . ARG A 1 202 ? 15.729 -7.776 -42.307 1.00 91.19 202 ARG A C 1
ATOM 1609 O O . ARG A 1 202 ? 15.666 -7.315 -43.441 1.00 91.19 202 ARG A O 1
ATOM 1616 N N . ALA A 1 203 ? 15.887 -9.079 -42.071 1.00 93.56 203 ALA A N 1
ATOM 1617 C CA . ALA A 1 203 ? 15.926 -10.078 -43.135 1.00 93.56 203 ALA A CA 1
ATOM 1618 C C . ALA A 1 203 ? 14.560 -10.300 -43.816 1.00 93.56 203 ALA A C 1
ATOM 1620 O O . ALA A 1 203 ? 14.517 -10.925 -44.873 1.00 93.56 203 ALA A O 1
ATOM 1621 N N . PHE A 1 204 ? 13.463 -9.795 -43.239 1.00 93.50 204 PHE A N 1
ATOM 1622 C CA . PHE A 1 204 ? 12.097 -10.024 -43.711 1.00 93.50 204 PHE A CA 1
ATOM 1623 C C . PHE A 1 204 ? 11.486 -8.719 -44.232 1.00 93.50 204 PHE A C 1
ATOM 1625 O O . PHE A 1 204 ? 11.008 -7.889 -43.461 1.00 93.50 204 PHE A O 1
ATOM 1632 N N . SER A 1 205 ? 11.508 -8.529 -45.552 1.00 89.06 205 SER A N 1
ATOM 1633 C CA . SER A 1 205 ? 11.047 -7.298 -46.216 1.00 89.06 205 SER A CA 1
ATOM 1634 C C . SER A 1 205 ? 9.540 -7.036 -46.109 1.00 89.06 205 SER A C 1
ATOM 1636 O O . SER A 1 205 ? 9.095 -5.909 -46.308 1.00 89.06 205 SER A O 1
ATOM 1638 N N . GLU A 1 206 ? 8.759 -8.068 -45.803 1.00 94.75 206 GLU A N 1
ATOM 1639 C CA . GLU A 1 206 ? 7.311 -8.016 -45.606 1.00 94.75 206 GLU A CA 1
ATOM 1640 C C . GLU A 1 206 ? 6.925 -7.445 -44.229 1.00 94.75 206 GLU A C 1
ATOM 1642 O O . GLU A 1 206 ? 5.766 -7.093 -44.010 1.00 94.75 206 GLU A O 1
ATOM 1647 N N . ILE A 1 207 ? 7.878 -7.349 -43.292 1.00 91.56 207 ILE A 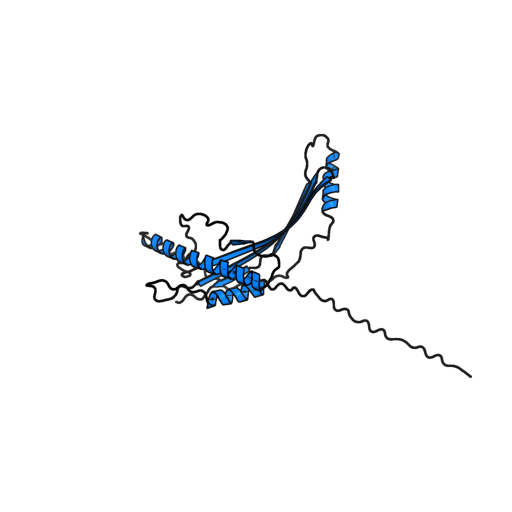N 1
ATOM 1648 C CA . ILE A 1 207 ? 7.654 -6.796 -41.954 1.00 91.56 207 ILE A CA 1
ATOM 1649 C C . ILE A 1 207 ? 7.948 -5.295 -41.981 1.00 91.56 207 ILE A C 1
ATOM 1651 O O . ILE A 1 207 ? 9.098 -4.871 -42.064 1.00 91.56 207 ILE A O 1
ATOM 1655 N N . HIS A 1 208 ? 6.896 -4.484 -41.882 1.00 88.75 208 HIS A N 1
ATOM 1656 C CA . HIS A 1 208 ? 7.005 -3.021 -41.900 1.00 88.75 208 HIS A CA 1
ATOM 1657 C C . HIS A 1 208 ? 7.212 -2.389 -40.515 1.00 88.75 208 HIS A C 1
ATOM 1659 O O . HIS A 1 208 ? 7.760 -1.294 -40.432 1.00 88.75 208 HIS A O 1
ATOM 1665 N N . GLU A 1 209 ? 6.798 -3.068 -39.445 1.00 89.81 209 GLU A N 1
ATOM 1666 C CA . GLU A 1 209 ? 6.959 -2.625 -38.056 1.00 89.81 209 GLU A CA 1
ATOM 1667 C C . GLU A 1 209 ? 7.254 -3.845 -37.183 1.00 89.81 209 GLU A C 1
ATOM 1669 O O . GLU A 1 209 ? 6.596 -4.882 -37.308 1.00 89.81 209 GLU A O 1
ATOM 1674 N N . SER A 1 210 ? 8.249 -3.734 -36.304 1.00 92.12 210 SER A N 1
ATOM 1675 C CA . SER A 1 210 ? 8.512 -4.762 -35.301 1.00 92.12 210 SER A CA 1
ATOM 1676 C C . SER A 1 210 ? 9.219 -4.197 -34.080 1.00 92.12 210 SER A C 1
ATOM 1678 O O . SER A 1 210 ? 10.183 -3.444 -34.198 1.00 92.12 210 SER A O 1
ATOM 1680 N N . ARG A 1 211 ? 8.796 -4.639 -32.894 1.00 93.88 211 ARG A N 1
ATOM 1681 C CA . ARG A 1 211 ? 9.446 -4.303 -31.628 1.00 93.88 211 ARG A CA 1
ATOM 1682 C C . ARG A 1 211 ? 9.796 -5.558 -30.854 1.00 93.88 211 ARG A C 1
ATOM 1684 O O . ARG A 1 211 ? 8.961 -6.435 -30.646 1.00 93.88 211 ARG A O 1
ATOM 1691 N N . VAL A 1 212 ? 11.037 -5.603 -30.394 1.00 96.44 212 VAL A N 1
ATOM 1692 C CA . VAL A 1 212 ? 11.495 -6.533 -29.368 1.00 96.44 212 VAL A CA 1
ATOM 1693 C C . VAL A 1 212 ? 11.498 -5.772 -28.054 1.00 96.44 212 VAL A C 1
ATOM 1695 O O . VAL A 1 212 ? 12.228 -4.791 -27.918 1.00 96.44 212 VAL A O 1
ATOM 1698 N N . THR A 1 213 ? 10.690 -6.234 -27.103 1.00 96.56 213 THR A N 1
ATOM 1699 C CA . THR A 1 213 ? 10.589 -5.647 -25.766 1.00 96.56 213 THR A CA 1
ATOM 1700 C C . THR A 1 213 ? 11.048 -6.657 -24.728 1.00 96.56 213 THR A C 1
ATOM 1702 O O . THR A 1 213 ? 10.461 -7.730 -24.600 1.00 96.56 213 THR A O 1
ATOM 1705 N N . TYR A 1 214 ? 12.063 -6.290 -23.954 1.00 95.12 214 TYR A N 1
ATOM 1706 C CA . TYR A 1 214 ? 12.366 -6.940 -22.687 1.00 95.12 214 TYR A CA 1
ATOM 1707 C C . TYR A 1 214 ? 11.699 -6.142 -21.577 1.00 95.12 214 TYR A C 1
ATOM 1709 O O . TYR A 1 214 ? 12.007 -4.966 -21.384 1.00 95.12 214 TYR A O 1
ATOM 1717 N N . TYR A 1 215 ? 10.789 -6.796 -20.863 1.00 94.69 215 TYR A N 1
ATOM 1718 C CA . TYR A 1 215 ? 10.078 -6.227 -19.728 1.00 94.69 215 TYR A CA 1
ATOM 1719 C C . TYR A 1 215 ? 10.428 -7.041 -18.487 1.00 94.69 215 TYR A C 1
ATOM 1721 O O . TYR A 1 215 ? 9.978 -8.176 -18.333 1.00 94.69 215 TYR A O 1
ATOM 1729 N N . LEU A 1 216 ? 11.302 -6.491 -17.648 1.00 93.00 216 LEU A N 1
ATOM 1730 C CA . LEU A 1 216 ? 11.758 -7.138 -16.427 1.00 93.00 216 LEU A CA 1
ATOM 1731 C C . LEU A 1 216 ? 11.131 -6.450 -15.228 1.00 93.00 216 LEU A C 1
ATOM 1733 O O . LEU A 1 216 ? 11.171 -5.226 -15.117 1.00 93.00 216 LEU A O 1
ATOM 1737 N N . VAL A 1 217 ? 10.591 -7.261 -14.327 1.00 93.75 217 VAL A N 1
ATOM 1738 C CA . VAL A 1 217 ? 9.927 -6.800 -13.115 1.00 93.75 217 VAL A CA 1
ATOM 1739 C C . VAL A 1 217 ? 10.569 -7.494 -11.931 1.00 93.75 217 VAL A C 1
ATOM 1741 O O . VAL A 1 217 ? 10.682 -8.719 -11.911 1.00 93.75 217 VAL A O 1
ATOM 1744 N N . TYR A 1 218 ? 10.981 -6.703 -10.951 1.00 93.75 218 TYR A N 1
ATOM 1745 C CA . TYR A 1 218 ? 11.382 -7.183 -9.642 1.00 93.75 218 TYR A CA 1
ATOM 1746 C C . TYR A 1 218 ? 10.494 -6.528 -8.597 1.00 93.75 218 TYR A C 1
ATOM 1748 O O . TYR A 1 218 ? 10.303 -5.311 -8.631 1.00 93.75 218 TYR A O 1
ATOM 1756 N N . ALA A 1 219 ? 9.954 -7.332 -7.687 1.00 92.25 219 ALA A N 1
ATOM 1757 C CA . ALA A 1 219 ? 9.110 -6.837 -6.620 1.00 92.25 219 ALA A CA 1
ATOM 1758 C C . ALA A 1 219 ? 9.547 -7.383 -5.264 1.00 92.25 219 ALA A C 1
ATOM 1760 O O . ALA A 1 219 ? 10.003 -8.519 -5.149 1.00 92.25 219 ALA A O 1
ATOM 1761 N N . THR A 1 220 ? 9.386 -6.564 -4.232 1.00 91.38 220 THR A N 1
ATOM 1762 C CA . THR A 1 220 ? 9.511 -6.983 -2.836 1.00 91.38 220 THR A CA 1
ATOM 1763 C C . THR A 1 220 ? 8.269 -6.528 -2.094 1.00 91.38 220 THR A C 1
ATOM 1765 O O . THR A 1 220 ? 7.887 -5.361 -2.183 1.00 91.38 220 THR A O 1
ATOM 1768 N N . GLU A 1 221 ? 7.649 -7.442 -1.351 1.00 92.12 221 GLU A N 1
ATOM 1769 C CA . GLU A 1 221 ? 6.341 -7.213 -0.734 1.00 92.12 221 GLU A CA 1
ATOM 1770 C C . GLU A 1 221 ? 6.393 -7.374 0.795 1.00 92.12 221 GLU A C 1
ATOM 1772 O O . GLU A 1 221 ? 6.041 -8.426 1.334 1.00 92.12 221 GLU A O 1
ATOM 1777 N N . PRO A 1 222 ? 6.847 -6.350 1.542 1.00 92.06 222 PRO A N 1
ATOM 1778 C CA . PRO A 1 222 ? 6.733 -6.353 2.992 1.00 92.06 222 PRO A CA 1
ATOM 1779 C C . PRO A 1 222 ? 5.266 -6.325 3.431 1.00 92.06 222 PRO A C 1
ATOM 1781 O O . PRO A 1 222 ? 4.506 -5.422 3.076 1.00 92.06 222 PRO A O 1
ATOM 1784 N N . PHE A 1 223 ? 4.891 -7.278 4.279 1.00 94.06 223 PHE A N 1
ATOM 1785 C CA . PHE A 1 223 ? 3.549 -7.389 4.840 1.00 94.06 223 PHE A CA 1
ATOM 1786 C C . PHE A 1 223 ? 3.603 -7.510 6.363 1.00 94.06 223 PHE A C 1
ATOM 1788 O O . PHE A 1 223 ? 4.389 -8.280 6.921 1.00 94.06 223 PHE A O 1
ATOM 1795 N N . LEU A 1 224 ? 2.745 -6.757 7.049 1.00 94.38 224 LEU A N 1
ATOM 1796 C CA . LEU A 1 224 ? 2.564 -6.843 8.491 1.00 94.38 224 LEU A CA 1
ATOM 1797 C C . LEU A 1 224 ? 1.105 -6.573 8.842 1.00 94.38 224 LEU A C 1
ATOM 1799 O O . LEU A 1 224 ? 0.606 -5.484 8.591 1.00 94.38 224 LEU A O 1
ATOM 1803 N N . CYS A 1 225 ? 0.449 -7.505 9.525 1.00 93.69 225 CYS A N 1
ATOM 1804 C CA . CYS A 1 225 ? -0.868 -7.259 10.101 1.00 93.69 225 CYS A CA 1
ATOM 1805 C C . CYS A 1 225 ? -0.886 -7.538 11.601 1.00 93.69 225 CYS A C 1
ATOM 1807 O O . CYS A 1 225 ? -0.021 -8.222 12.158 1.00 93.69 225 CYS A O 1
ATOM 1809 N N . HIS A 1 226 ? -1.884 -6.982 12.272 1.00 92.75 226 HIS A N 1
ATOM 1810 C CA . HIS A 1 226 ? -2.155 -7.255 13.665 1.00 92.75 226 HIS A CA 1
ATOM 1811 C C . HIS A 1 226 ? -3.654 -7.250 13.941 1.00 92.75 226 HIS A C 1
ATOM 1813 O O . HIS A 1 226 ? -4.361 -6.329 13.536 1.00 92.75 226 HIS A O 1
ATOM 1819 N N . VAL A 1 227 ? -4.096 -8.223 14.741 1.00 90.31 227 VAL A N 1
ATOM 1820 C CA . VAL A 1 227 ? -5.442 -8.255 15.311 1.00 90.31 227 VAL A CA 1
ATOM 1821 C C . VAL A 1 227 ? -5.360 -8.101 16.823 1.00 90.31 227 VAL A C 1
ATOM 1823 O O . VAL A 1 227 ? -4.679 -8.873 17.496 1.00 90.31 227 VAL A O 1
ATOM 1826 N N . ARG A 1 228 ? -6.042 -7.093 17.360 1.00 83.12 228 ARG A N 1
ATOM 1827 C CA . ARG A 1 228 ? -6.263 -6.925 18.791 1.00 83.12 228 ARG A CA 1
ATOM 1828 C C . ARG A 1 228 ? -7.263 -7.985 19.235 1.00 83.12 228 ARG A C 1
ATOM 1830 O O . ARG A 1 228 ? -8.279 -8.194 18.570 1.00 83.12 228 ARG A O 1
ATOM 1837 N N . ASP A 1 229 ? -7.005 -8.604 20.380 1.00 70.00 229 ASP A N 1
ATOM 1838 C CA . ASP A 1 229 ? -7.991 -9.466 21.021 1.00 70.00 229 ASP A CA 1
ATOM 1839 C C . ASP A 1 229 ? -9.277 -8.662 21.237 1.00 70.00 229 ASP A C 1
ATOM 1841 O O . ASP A 1 229 ? -9.265 -7.606 21.879 1.00 70.00 229 ASP A O 1
ATOM 1845 N N . ALA A 1 230 ? -10.375 -9.112 20.625 1.00 51.88 230 ALA A N 1
ATOM 1846 C CA . ALA A 1 230 ? -11.664 -8.465 20.806 1.00 51.88 230 ALA A CA 1
ATOM 1847 C C . ALA A 1 230 ? -12.024 -8.519 22.301 1.00 51.88 230 ALA A C 1
ATOM 1849 O O . ALA A 1 230 ? -11.844 -9.577 22.915 1.00 51.88 230 ALA A O 1
ATOM 1850 N N . PRO A 1 231 ? -12.520 -7.424 22.908 1.00 46.47 231 PRO A N 1
ATOM 1851 C CA . PRO A 1 231 ? -13.149 -7.538 24.214 1.00 46.47 231 PRO A CA 1
ATOM 1852 C C . PRO A 1 231 ? -14.299 -8.545 24.082 1.00 46.47 231 PRO A C 1
ATOM 1854 O O . PRO A 1 231 ? -15.092 -8.455 23.142 1.00 46.47 231 PRO A O 1
ATOM 1857 N N . GLY A 1 232 ? -14.286 -9.554 24.955 1.00 39.84 232 GLY A N 1
ATOM 1858 C CA . GLY A 1 232 ? -15.306 -10.602 25.004 1.00 39.84 232 GLY A CA 1
ATOM 1859 C C . GLY A 1 232 ? -16.692 -10.074 25.335 1.00 39.84 232 GLY A C 1
ATOM 1860 O O . GLY A 1 232 ? -16.785 -8.975 25.930 1.00 39.84 232 GLY A O 1
#

pLDDT: mean 83.18, std 18.05, range [34.78, 97.88]

Secondary structure (DSSP, 8-state):
---------------------------HHHHHHHHHHHHHHH--BPPTT-SSPB--SEEEEEEEEEEEEEEEEETTEEEEEEEEEEEEEEEEEE-B-SSSBSSS---S----TT-SS-EEE-TT--HHHHHHHHHHHHHHHHHHHHHHHHHHHHHHHH-SS---S-SS----------------TTSS-HHHHHHHHHHGGGG-TT-----EEEEEEEEE--EEEEEPPPP-

Sequence (232 aa):
MAGLILLLLAMGSRAAAGTQVPQDNDHTLQAMRDEMVRAKTRLELKIPNIDQPVRPYYVEYRLVDLEVREVVAEFGTLLTSTHTRNRFMDVEARVGSYKLDSSNFVSDDGFRGFIGPIGSVGIDRDYDSLRQDLWIATHQAFKEAVDTYSRKQAYLSSLARQSDIDDFSKAEPVQLIEPLETPDWTSRNWDQEARDTSATLRAFSEIHESRVTYYLVYATEPFLCHVRDAPG

Foldseek 3Di:
DDDDDDDDDDDPPPDPPPPPPPPPPQCLLVLVVVLVVVQQVPDWADDPPDPDTWHFQKKKKKKKWKWKWKWKDAQLRTPDTDIDIWMKMAMATWTDDQQAILPPFDDPPPDPPAPALIHIADPPSDSVRSSVNNNSNHNRNVVSRVVSSVVVVVVQVPDPDHDRDGPHDDDDDDDDDDDDDDDDPPPDPPNNVQSVVNNVCVVPPVDPTDMDMDIDMDMDMDMDMDGHDPDD

Radius of gyration: 28.69 Å; chains: 1; bounding box: 122×30×73 Å